Protein AF-A0A1G6MGL9-F1 (afdb_monomer)

Organism: NCBI:txid604330

Nearest PDB structures (foldseek):
  8i9i-assembly1_B  TM=8.246E-01  e=1.659E-21  Escherichia coli
  4g6z-assembly1_A  TM=8.392E-01  e=8.597E-21  Burkholderia thailandensis E264
  4gri-assembly2_B  TM=8.338E-01  e=2.279E-20  Borreliella burgdorferi B31
  4gri-assembly1_A  TM=8.316E-01  e=2.422E-20  Borreliella burgdorferi B31
  6b1p-assembly1_A  TM=8.606E-01  e=3.759E-19  Helicobacter pylori G27

Solvent-accessible surface area (backbone atoms only — not comparable to full-atom values): 15750 Å² total; per-residue (Å²): 95,74,40,69,47,86,38,56,51,76,92,70,55,49,68,67,61,52,52,51,51,50,52,52,31,53,66,45,57,53,77,61,79,44,72,82,41,52,47,68,80,41,55,66,62,50,49,50,53,50,50,56,40,44,78,69,66,38,43,47,60,33,83,73,52,72,66,63,59,68,70,48,94,58,63,61,19,95,75,71,44,73,36,40,87,53,88,44,74,79,62,49,73,67,56,49,54,59,51,51,76,81,42,67,47,20,34,27,38,63,55,46,57,70,88,39,76,82,11,56,33,79,44,68,28,66,42,78,37,80,45,77,46,43,38,36,78,48,40,20,46,45,62,40,26,40,50,87,66,43,64,24,66,64,42,50,52,38,52,46,37,48,74,70,64,54,55,68,50,77,45,51,49,82,51,52,74,49,51,44,60,36,50,52,52,22,56,73,74,68,33,74,84,63,47,41,34,46,38,54,44,58,22,31,84,88,73,44,68,67,48,88,87,50,53,84,71,39,71,66,46,38,44,73,75,65,51,51,50,27,49,55,45,10,51,56,31,31,67,27,62,66,38,57,91,78,38,65,27,50,49,65,59,45,61,77,59,62,50,63,66,36,38,44,76,35,55,60,65,42,74,49,53,97,55,56,92,77,98

Mean predicted aligned error: 4.96 Å

Sequence (279 aa):
MILRIEDLDPRAQNQSVADDLMRDYEWLGLSWDEGPFYQSRRTDAYQEALVTLSGRGLTYPCFCSRAELHAASAPHASDGTFVYQGTCRGLTTEQVAEKSKTRNPAIRLKVPDESSPLAQISVVDRVYGPYNENLARDCGDFLIRRSDGVFAYQLAVVVDDGLMGVTEVVRGRDLLPSAARQTYLGNLLGFGRHEYAHVPLLMGPDGHRLSKRNLDTDVASLREDGLSAEAIIGRLAEAIGVADPGERLTAEEFANRFSWESVRRHKSDVVVDEKFFLK

Radius of gyration: 21.0 Å; Cα contacts (8 Å, |Δi|>4): 422; chains: 1; bounding box: 52×38×58 Å

Structure (mmCIF, N/CA/C/O backbone):
data_AF-A0A1G6MGL9-F1
#
_entry.id   AF-A0A1G6MGL9-F1
#
loop_
_atom_site.group_PDB
_atom_site.id
_atom_site.type_symbol
_atom_site.label_atom_id
_atom_site.label_alt_id
_atom_site.label_comp_id
_atom_site.label_asym_id
_atom_site.label_entity_id
_atom_site.label_seq_id
_atom_site.pdbx_PDB_ins_code
_atom_site.Cartn_x
_atom_site.Cartn_y
_atom_site.Cartn_z
_atom_site.occupancy
_atom_site.B_iso_or_equiv
_atom_site.auth_seq_id
_atom_site.auth_comp_id
_atom_site.auth_asym_id
_atom_site.auth_atom_id
_atom_site.pdbx_PDB_model_num
ATOM 1 N N . MET A 1 1 ? 5.968 -13.718 -9.142 1.00 88.38 1 MET A N 1
ATOM 2 C CA . MET A 1 1 ? 5.232 -12.458 -8.927 1.00 88.38 1 MET A CA 1
ATOM 3 C C . MET A 1 1 ? 3.739 -12.744 -8.869 1.00 88.38 1 MET A C 1
ATOM 5 O O . MET A 1 1 ? 3.254 -13.538 -9.662 1.00 88.38 1 MET A O 1
ATOM 9 N N . ILE A 1 2 ? 3.019 -12.122 -7.935 1.00 96.00 2 ILE A N 1
ATOM 10 C CA . ILE A 1 2 ? 1.571 -12.302 -7.745 1.00 96.00 2 ILE A CA 1
ATOM 11 C C . ILE A 1 2 ? 0.857 -11.045 -8.237 1.00 96.00 2 ILE A C 1
ATOM 13 O O . ILE A 1 2 ? 1.239 -9.944 -7.838 1.00 96.00 2 ILE A O 1
ATOM 17 N N . LEU A 1 3 ? -0.191 -11.192 -9.052 1.00 97.44 3 LEU A N 1
ATOM 18 C CA . LEU A 1 3 ? -1.066 -10.080 -9.416 1.00 97.44 3 LEU A CA 1
ATOM 19 C C . LEU A 1 3 ? -2.309 -10.052 -8.520 1.00 97.44 3 LEU A C 1
ATOM 21 O O . LEU A 1 3 ? -3.160 -10.945 -8.559 1.00 97.44 3 LEU A O 1
ATOM 25 N N . ARG A 1 4 ? -2.440 -8.976 -7.739 1.00 97.44 4 ARG A N 1
ATOM 26 C CA . ARG A 1 4 ? -3.611 -8.690 -6.903 1.00 97.44 4 ARG A CA 1
ATOM 27 C C . ARG A 1 4 ? -4.157 -7.298 -7.213 1.00 97.44 4 ARG A C 1
ATOM 29 O O . ARG A 1 4 ? -3.452 -6.305 -7.078 1.00 97.44 4 ARG A O 1
ATOM 36 N N . ILE A 1 5 ? -5.429 -7.232 -7.589 1.00 97.00 5 ILE A N 1
ATOM 37 C CA . ILE A 1 5 ? -6.174 -5.999 -7.831 1.00 97.00 5 ILE A CA 1
ATOM 38 C C . ILE A 1 5 ? -6.799 -5.531 -6.509 1.00 97.00 5 ILE A C 1
ATOM 40 O O . ILE A 1 5 ? -7.656 -6.207 -5.935 1.00 97.00 5 ILE A O 1
ATOM 44 N N . GLU A 1 6 ? -6.365 -4.366 -6.019 1.00 95.12 6 GLU A N 1
ATOM 45 C CA . GLU A 1 6 ? -6.819 -3.777 -4.748 1.00 95.12 6 GLU A CA 1
ATOM 46 C C . GLU A 1 6 ? -8.107 -2.953 -4.906 1.00 95.12 6 GLU A C 1
ATOM 48 O O . GLU A 1 6 ? -8.156 -1.737 -4.718 1.00 95.12 6 GLU A O 1
ATOM 53 N N . ASP A 1 7 ? -9.191 -3.630 -5.270 1.00 95.38 7 ASP A N 1
ATOM 54 C CA . ASP A 1 7 ? -10.488 -3.044 -5.608 1.00 95.38 7 ASP A CA 1
ATOM 55 C C . ASP A 1 7 ? -11.463 -2.987 -4.412 1.00 95.38 7 ASP A C 1
ATOM 57 O O . ASP A 1 7 ? -12.660 -3.246 -4.532 1.00 95.38 7 ASP A O 1
ATOM 61 N N . LEU A 1 8 ? -10.960 -2.631 -3.225 1.00 92.88 8 LEU A N 1
ATOM 62 C CA . LEU A 1 8 ? -11.741 -2.619 -1.976 1.00 92.88 8 LEU A CA 1
ATOM 63 C C . LEU A 1 8 ? -12.897 -1.617 -1.970 1.00 92.88 8 LEU A C 1
ATOM 65 O O . LEU A 1 8 ? -13.931 -1.884 -1.360 1.00 92.88 8 LEU A O 1
ATOM 69 N N . ASP A 1 9 ? -12.710 -0.439 -2.570 1.00 91.75 9 ASP A N 1
ATOM 70 C CA . ASP A 1 9 ? -13.741 0.597 -2.600 1.00 91.75 9 ASP A CA 1
ATOM 71 C C . ASP A 1 9 ? -14.693 0.335 -3.775 1.00 91.75 9 ASP A C 1
ATOM 73 O O . ASP A 1 9 ? -14.268 0.482 -4.924 1.00 91.75 9 ASP A O 1
ATOM 77 N N . PRO A 1 10 ? -15.982 0.022 -3.534 1.00 91.38 10 PRO A N 1
ATOM 78 C CA . PRO A 1 10 ? -16.925 -0.270 -4.614 1.00 91.38 10 PRO A CA 1
ATOM 79 C C . PRO A 1 10 ? -17.073 0.868 -5.626 1.00 91.38 10 PRO A C 1
ATOM 81 O O . PRO A 1 10 ? -17.443 0.639 -6.769 1.00 91.38 10 PRO A O 1
ATOM 84 N N . ARG A 1 11 ? -16.758 2.109 -5.231 1.00 89.88 11 ARG A N 1
ATOM 85 C CA . ARG A 1 11 ? -16.813 3.281 -6.119 1.00 89.88 11 ARG A CA 1
ATOM 86 C C . ARG A 1 11 ? -15.643 3.340 -7.099 1.00 89.88 11 ARG A C 1
ATOM 88 O O . ARG A 1 11 ? -15.717 4.076 -8.075 1.00 89.88 11 ARG A O 1
ATOM 95 N N . ALA A 1 12 ? -14.558 2.630 -6.802 1.00 83.06 12 ALA A N 1
ATOM 96 C CA . ALA A 1 12 ? -13.359 2.552 -7.629 1.00 83.06 12 ALA A CA 1
ATOM 97 C C . ALA A 1 12 ? -13.248 1.213 -8.379 1.00 83.06 12 ALA A C 1
ATOM 99 O O . ALA A 1 12 ? -12.343 1.056 -9.195 1.00 83.06 12 ALA A O 1
ATOM 100 N N . GLN A 1 13 ? -14.158 0.266 -8.125 1.00 92.06 13 GLN A N 1
ATOM 101 C CA . GLN A 1 13 ? -14.232 -1.001 -8.847 1.00 92.06 13 GLN A CA 1
ATOM 102 C C . GLN A 1 13 ? -14.606 -0.744 -10.306 1.00 92.06 13 GLN A C 1
ATOM 104 O O . GLN A 1 13 ? -15.727 -0.345 -10.620 1.00 92.06 13 GLN A O 1
ATOM 109 N N . ASN A 1 14 ? -13.655 -0.981 -11.203 1.00 92.81 14 ASN A N 1
ATOM 110 C CA . ASN A 1 14 ? -13.879 -0.918 -12.635 1.00 92.81 14 ASN A CA 1
ATOM 111 C C . ASN A 1 14 ? -13.074 -2.022 -13.326 1.00 92.81 14 ASN A C 1
ATOM 113 O O . ASN A 1 14 ? -11.844 -1.976 -13.352 1.00 92.81 14 ASN A O 1
ATOM 117 N N . GLN A 1 15 ? -13.787 -2.998 -13.892 1.00 93.94 15 GLN A N 1
ATOM 118 C CA . GLN A 1 15 ? -13.171 -4.131 -14.574 1.00 93.94 15 GLN A CA 1
ATOM 119 C C . GLN A 1 15 ? -12.355 -3.686 -15.789 1.00 93.94 15 GLN A C 1
ATOM 121 O O . GLN A 1 15 ? -11.250 -4.182 -15.961 1.00 93.94 15 GLN A O 1
ATOM 126 N N . SER A 1 16 ? -12.832 -2.711 -16.574 1.00 94.88 16 SER A N 1
ATOM 127 C CA . SER A 1 16 ? -12.097 -2.270 -17.764 1.00 94.88 16 SER A CA 1
ATOM 128 C C . SER A 1 16 ? -10.739 -1.689 -17.383 1.00 94.88 16 SER A C 1
ATOM 130 O O . SER A 1 16 ? -9.743 -2.011 -18.005 1.00 94.88 16 SER A O 1
ATOM 132 N N . VAL A 1 17 ? -10.668 -0.919 -16.293 1.00 92.25 17 VAL A N 1
ATOM 133 C CA . VAL A 1 17 ? -9.401 -0.355 -15.797 1.00 92.25 17 VAL A CA 1
ATOM 134 C C . VAL A 1 17 ? -8.442 -1.452 -15.330 1.00 92.25 17 VAL A C 1
ATOM 136 O O . VAL A 1 17 ? -7.237 -1.331 -15.533 1.00 92.25 17 VAL A O 1
ATOM 139 N N . ALA A 1 18 ? -8.954 -2.517 -14.704 1.00 94.38 18 ALA A N 1
ATOM 140 C CA . ALA A 1 18 ? -8.129 -3.666 -14.337 1.00 94.38 18 ALA A CA 1
ATOM 141 C C . ALA A 1 18 ? -7.616 -4.403 -15.585 1.00 94.38 18 AL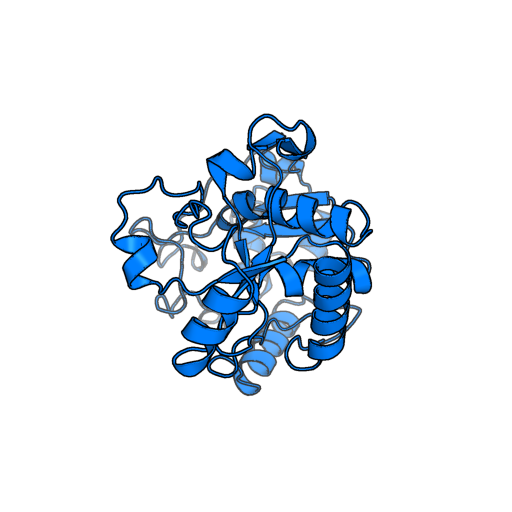A A C 1
ATOM 143 O O . ALA A 1 18 ? -6.442 -4.762 -15.638 1.00 94.38 18 ALA A O 1
ATOM 144 N N . ASP A 1 19 ? -8.468 -4.582 -16.596 1.00 95.56 19 ASP A N 1
ATOM 145 C CA . ASP A 1 19 ? -8.102 -5.214 -17.865 1.00 95.56 19 ASP A CA 1
ATOM 146 C C . ASP A 1 19 ? -7.071 -4.377 -18.634 1.00 95.56 19 ASP A C 1
ATOM 148 O O . ASP A 1 19 ? -6.143 -4.931 -19.217 1.00 95.56 19 ASP A O 1
ATOM 152 N N . ASP A 1 20 ? -7.206 -3.051 -18.631 1.00 94.12 20 ASP A N 1
ATOM 153 C CA . ASP A 1 20 ? -6.260 -2.122 -19.257 1.00 94.12 20 ASP A CA 1
ATOM 154 C C . ASP A 1 20 ? -4.889 -2.204 -18.575 1.00 94.12 20 ASP A C 1
ATOM 156 O O . ASP A 1 20 ? -3.874 -2.361 -19.251 1.00 94.12 20 ASP A O 1
ATOM 160 N N . LEU A 1 21 ? -4.868 -2.214 -17.235 1.00 93.19 21 LEU A N 1
ATOM 161 C CA . LEU A 1 21 ? -3.648 -2.402 -16.448 1.00 93.19 21 LEU A CA 1
ATOM 162 C C . LEU A 1 21 ? -2.955 -3.723 -16.796 1.00 93.19 21 LEU A C 1
ATOM 164 O O . LEU A 1 21 ? -1.745 -3.737 -16.998 1.00 93.19 21 LEU A O 1
ATOM 168 N N . MET A 1 22 ? -3.703 -4.825 -16.890 1.00 95.81 22 MET A N 1
ATOM 169 C CA . MET A 1 22 ? -3.141 -6.132 -17.250 1.00 95.81 22 MET A CA 1
ATOM 170 C C . MET A 1 22 ? -2.530 -6.124 -18.656 1.00 95.81 22 MET A C 1
ATOM 172 O O . MET A 1 22 ? -1.413 -6.609 -18.827 1.00 95.81 22 MET A O 1
ATOM 176 N N . ARG A 1 23 ? -3.198 -5.502 -19.638 1.00 95.69 23 ARG A N 1
ATOM 177 C CA . ARG A 1 23 ? -2.654 -5.363 -21.000 1.00 95.69 23 ARG A CA 1
ATOM 178 C C . ARG A 1 23 ? -1.393 -4.506 -21.046 1.00 95.69 23 ARG A C 1
ATOM 180 O O . ARG A 1 23 ? -0.488 -4.799 -21.823 1.00 95.69 23 ARG A O 1
ATOM 187 N N . ASP A 1 24 ? -1.313 -3.460 -20.231 1.00 95.44 24 ASP A N 1
ATOM 188 C CA . ASP A 1 24 ? -0.112 -2.628 -20.149 1.00 95.44 24 ASP A CA 1
ATOM 189 C C . ASP A 1 24 ? 1.061 -3.386 -19.511 1.00 95.44 24 ASP A C 1
ATOM 191 O O . ASP A 1 24 ? 2.186 -3.278 -19.993 1.00 95.44 24 ASP A O 1
ATOM 195 N N . TYR A 1 25 ? 0.810 -4.217 -18.494 1.00 95.69 25 TYR A N 1
ATOM 196 C CA . TYR A 1 25 ? 1.828 -5.110 -17.926 1.00 95.69 25 TYR A CA 1
ATOM 197 C C . TYR A 1 25 ? 2.331 -6.128 -18.955 1.00 95.69 25 TYR A C 1
ATOM 199 O O . TYR A 1 25 ? 3.540 -6.266 -19.134 1.00 95.69 25 TYR A O 1
ATOM 207 N N . GLU A 1 26 ? 1.425 -6.798 -19.671 1.00 95.38 26 GLU A N 1
ATOM 208 C CA . GLU A 1 26 ? 1.783 -7.737 -20.741 1.00 95.38 26 GLU A CA 1
ATOM 209 C C . GLU A 1 26 ? 2.605 -7.054 -21.840 1.00 95.38 26 GLU A C 1
ATOM 211 O O . GLU A 1 26 ? 3.629 -7.586 -22.267 1.00 95.38 26 GLU A O 1
ATOM 216 N N . TRP A 1 27 ? 2.204 -5.850 -22.260 1.00 97.12 27 TRP A N 1
ATOM 217 C CA . TRP A 1 27 ? 2.929 -5.066 -23.261 1.00 97.12 27 TRP A CA 1
ATOM 218 C C . TRP A 1 27 ? 4.335 -4.661 -22.795 1.00 97.12 27 TRP A C 1
ATOM 220 O O . TRP A 1 27 ? 5.267 -4.667 -23.596 1.00 97.12 27 TRP A O 1
ATOM 230 N N . LEU A 1 28 ? 4.510 -4.369 -21.502 1.00 97.00 28 LEU A N 1
ATOM 231 C CA . LEU A 1 28 ? 5.819 -4.115 -20.889 1.00 97.00 28 LEU A CA 1
ATOM 232 C C . LEU A 1 28 ? 6.664 -5.392 -20.696 1.00 97.00 28 LEU A C 1
ATOM 234 O O . LEU A 1 28 ? 7.814 -5.301 -20.272 1.00 97.00 28 LEU A O 1
ATOM 238 N N . GLY A 1 29 ? 6.122 -6.583 -20.970 1.00 96.44 29 GLY A N 1
ATOM 239 C CA . GLY A 1 29 ? 6.791 -7.859 -20.697 1.00 96.44 29 GLY A CA 1
ATOM 240 C C . GLY A 1 29 ? 6.800 -8.250 -19.212 1.00 96.44 29 GLY A C 1
ATOM 241 O O . GLY A 1 29 ? 7.609 -9.077 -18.794 1.00 96.44 29 GLY A O 1
ATOM 242 N N . LEU A 1 30 ? 5.913 -7.664 -18.401 1.00 95.69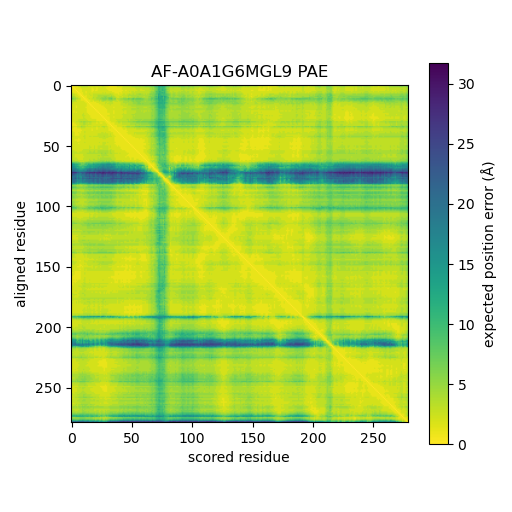 30 LEU A N 1
ATOM 243 C CA . LEU A 1 30 ? 5.779 -7.913 -16.965 1.00 95.69 30 LEU A CA 1
ATOM 244 C C . LEU A 1 30 ? 4.698 -8.970 -16.701 1.00 95.69 30 LEU A C 1
ATOM 246 O O . LEU A 1 30 ? 3.543 -8.649 -16.427 1.00 95.69 30 LEU A O 1
ATOM 250 N N . SER A 1 31 ? 5.077 -10.245 -16.775 1.00 93.50 31 SER A N 1
ATOM 251 C CA . SER A 1 31 ? 4.179 -11.368 -16.466 1.00 93.50 31 SER A CA 1
ATOM 252 C C . SER A 1 31 ? 4.107 -11.673 -14.964 1.00 93.50 31 SER A C 1
ATOM 254 O O . SER A 1 31 ? 5.020 -11.352 -14.203 1.00 93.50 31 SER A O 1
ATOM 256 N N . TRP A 1 32 ? 3.014 -12.304 -14.528 1.00 95.75 32 TRP A N 1
ATOM 257 C CA . TRP A 1 32 ? 2.822 -12.800 -13.163 1.00 95.75 32 TRP A CA 1
ATOM 258 C C . TRP A 1 32 ? 2.577 -14.312 -13.160 1.00 95.75 32 TRP A C 1
ATOM 260 O O . TRP A 1 32 ? 1.996 -14.860 -14.093 1.00 95.75 32 TRP A O 1
ATOM 270 N N . ASP A 1 33 ? 3.001 -14.973 -12.085 1.00 96.44 33 ASP A N 1
ATOM 271 C CA . ASP A 1 33 ? 2.895 -16.427 -11.915 1.00 96.44 33 ASP A CA 1
ATOM 272 C C . ASP A 1 33 ? 1.529 -16.839 -11.349 1.00 96.44 33 ASP A C 1
ATOM 274 O O . ASP A 1 33 ? 1.012 -17.910 -11.660 1.00 96.44 33 ASP A O 1
ATOM 278 N N . GLU A 1 34 ? 0.925 -15.981 -10.519 1.00 97.31 34 GLU A N 1
ATOM 279 C CA . GLU A 1 34 ? -0.357 -16.235 -9.858 1.00 97.31 34 GLU A CA 1
ATOM 280 C C . GLU A 1 34 ? -1.293 -15.025 -9.962 1.00 97.31 34 GLU A C 1
ATOM 282 O O . GLU A 1 34 ? -0.856 -13.875 -9.864 1.00 97.31 34 GLU A O 1
ATOM 287 N N . GLY A 1 35 ? -2.596 -15.285 -10.109 1.00 95.38 35 GLY A N 1
ATOM 288 C CA . GLY A 1 35 ? -3.644 -14.265 -10.210 1.00 95.38 35 GLY A CA 1
ATOM 289 C C . GLY A 1 35 ? -4.265 -14.143 -11.614 1.00 95.38 35 GLY A C 1
ATOM 290 O O . GLY A 1 35 ? -4.052 -15.015 -12.457 1.00 95.38 35 GLY A O 1
ATOM 291 N N . PRO A 1 36 ? -5.058 -13.084 -11.873 1.00 96.38 36 PRO A N 1
ATOM 292 C CA . PRO A 1 36 ? -5.353 -11.971 -10.967 1.00 96.38 36 PRO A CA 1
ATOM 293 C C . PRO A 1 36 ? -6.272 -12.363 -9.799 1.00 96.38 36 PRO A C 1
ATOM 295 O O . PRO A 1 36 ? -7.329 -12.970 -9.982 1.00 96.38 36 PRO A O 1
ATOM 298 N N . PHE A 1 37 ? -5.902 -11.956 -8.586 1.00 97.50 37 PHE A N 1
ATOM 299 C CA . PHE A 1 37 ? -6.789 -11.977 -7.419 1.00 97.50 37 PHE A CA 1
ATOM 300 C C . PHE A 1 37 ? -7.476 -10.621 -7.241 1.00 97.50 37 PHE A C 1
ATOM 302 O O . PHE A 1 37 ? -6.875 -9.589 -7.513 1.00 97.50 37 PHE A O 1
ATOM 309 N N . TYR A 1 38 ? -8.705 -10.607 -6.727 1.00 97.12 38 TYR A N 1
ATOM 310 C CA . TYR A 1 38 ? -9.472 -9.379 -6.486 1.00 97.12 38 TYR A CA 1
ATOM 311 C C . TYR A 1 38 ? -9.832 -9.274 -5.007 1.00 97.12 38 TYR A C 1
ATOM 313 O O . TYR A 1 38 ? -10.427 -10.203 -4.453 1.00 97.12 38 TYR A O 1
ATOM 321 N N . GLN A 1 39 ? -9.492 -8.158 -4.364 1.00 96.88 39 GLN A N 1
ATOM 322 C CA . GLN A 1 39 ? -9.788 -7.948 -2.942 1.00 96.88 39 GLN A CA 1
ATOM 323 C C . GLN A 1 39 ? -11.294 -7.856 -2.667 1.00 96.88 39 GLN A C 1
ATOM 325 O O . GLN A 1 39 ? -11.769 -8.315 -1.626 1.00 96.88 39 GLN A O 1
ATOM 330 N N . SER A 1 40 ? -12.077 -7.363 -3.628 1.00 95.38 40 SER A N 1
ATOM 331 C CA . SER A 1 40 ? -13.544 -7.355 -3.582 1.00 95.38 40 SER A CA 1
ATOM 332 C C . SER A 1 40 ? -14.161 -8.743 -3.383 1.00 95.38 40 SER A C 1
ATOM 334 O O . SER A 1 40 ? -15.265 -8.854 -2.854 1.00 95.38 40 SER A O 1
ATOM 336 N N . ARG A 1 41 ? -13.440 -9.813 -3.747 1.00 96.44 41 ARG A N 1
ATOM 337 C CA . ARG A 1 41 ? -13.875 -11.214 -3.620 1.00 96.44 41 ARG A CA 1
ATOM 338 C C . ARG A 1 41 ? -13.301 -11.923 -2.390 1.00 96.44 41 ARG A C 1
ATOM 340 O O . ARG A 1 41 ? -13.436 -13.137 -2.270 1.00 96.44 41 ARG A O 1
ATOM 347 N N . ARG A 1 42 ? -12.626 -11.196 -1.496 1.00 97.25 42 ARG A N 1
ATOM 348 C CA . ARG A 1 42 ? -11.871 -11.757 -0.359 1.00 97.25 42 ARG A CA 1
ATOM 349 C C . ARG A 1 42 ? -12.339 -11.239 0.999 1.00 97.25 42 ARG A C 1
ATOM 351 O O . ARG A 1 42 ? -11.662 -11.412 2.009 1.00 97.25 42 ARG A O 1
ATOM 358 N N . THR A 1 43 ? -13.534 -10.653 1.041 1.00 96.56 43 THR A N 1
ATOM 359 C CA . THR A 1 43 ? -14.118 -10.067 2.253 1.00 96.56 43 THR A CA 1
ATOM 360 C C . THR A 1 43 ? -14.212 -11.040 3.422 1.00 96.56 43 THR A C 1
ATOM 362 O O . THR A 1 43 ? -14.062 -10.609 4.562 1.00 96.56 43 THR A O 1
ATOM 365 N N . ASP A 1 44 ? -14.408 -12.333 3.156 1.00 98.38 44 ASP A N 1
ATOM 366 C CA . ASP A 1 44 ? -14.509 -13.359 4.198 1.00 98.38 44 ASP A CA 1
ATOM 367 C C . ASP A 1 44 ? -13.187 -13.534 4.957 1.00 98.38 44 ASP A C 1
ATOM 369 O O . ASP A 1 44 ? -13.191 -13.567 6.186 1.00 98.38 44 ASP A O 1
ATOM 373 N N . ALA A 1 45 ? -12.048 -13.518 4.255 1.00 98.50 45 ALA A N 1
ATOM 374 C CA . ALA A 1 45 ? -10.725 -13.589 4.881 1.00 98.50 45 ALA A CA 1
ATOM 375 C C . ALA A 1 45 ? -10.463 -12.369 5.783 1.00 98.50 45 ALA A C 1
ATOM 377 O O . ALA A 1 45 ? -9.959 -12.490 6.901 1.00 98.50 45 ALA A O 1
ATOM 378 N N . TYR A 1 46 ? -10.865 -11.176 5.337 1.00 98.56 46 TYR A N 1
ATOM 379 C CA . TYR A 1 46 ? -10.741 -9.956 6.142 1.00 98.56 46 TYR A CA 1
ATOM 380 C C . TYR A 1 46 ? -11.682 -9.975 7.350 1.00 98.56 46 TYR A C 1
ATOM 382 O O . TYR A 1 46 ? -11.336 -9.489 8.430 1.00 98.56 46 TYR A O 1
ATOM 390 N N . GLN A 1 47 ? -12.871 -10.554 7.186 1.00 98.62 47 GLN A N 1
ATOM 391 C CA . GLN A 1 47 ? -13.842 -10.706 8.258 1.00 98.62 47 GLN A CA 1
ATOM 392 C C . GLN A 1 47 ? -13.361 -11.705 9.320 1.00 98.62 47 GLN A C 1
ATOM 394 O O . GLN A 1 47 ? -13.540 -11.436 10.509 1.00 98.62 47 GLN A O 1
ATOM 399 N N . GLU A 1 48 ? -12.710 -12.799 8.929 1.00 98.69 48 GLU A N 1
ATOM 400 C CA . GLU A 1 48 ? -12.087 -13.761 9.846 1.00 98.69 48 GLU A CA 1
ATOM 401 C C . GLU A 1 48 ? -10.933 -13.130 10.640 1.00 98.69 48 GLU A C 1
ATOM 403 O O . GLU A 1 48 ? -10.871 -13.251 11.870 1.00 98.69 48 GLU A O 1
ATOM 408 N N . ALA A 1 49 ? -10.066 -12.366 9.969 1.00 98.69 49 ALA A N 1
ATOM 409 C CA . ALA A 1 49 ? -9.003 -11.613 10.630 1.00 98.69 49 ALA A CA 1
ATOM 410 C C . ALA A 1 49 ? -9.572 -10.598 11.636 1.00 98.69 49 ALA A C 1
ATOM 412 O O . ALA A 1 49 ? -9.100 -10.504 12.772 1.00 98.69 49 ALA A O 1
ATOM 413 N N . LEU A 1 50 ? -10.638 -9.878 11.263 1.00 98.69 50 LEU A N 1
ATOM 414 C CA . LEU A 1 50 ? -11.338 -8.971 12.170 1.00 98.69 50 LEU A CA 1
ATOM 415 C C . LEU A 1 50 ? -11.908 -9.714 13.389 1.00 98.69 50 LEU A C 1
ATOM 417 O O . LEU A 1 50 ? -11.697 -9.262 14.512 1.00 98.69 50 LEU A O 1
ATOM 421 N N . VAL A 1 51 ? -12.578 -10.856 13.197 1.00 98.62 51 VAL A N 1
ATOM 422 C CA . VAL A 1 51 ? -13.108 -11.680 14.302 1.00 98.62 51 VAL A CA 1
ATOM 423 C C . VAL A 1 51 ? -11.987 -12.119 15.242 1.00 98.62 51 VAL A C 1
ATOM 425 O O . VAL A 1 51 ? -12.134 -11.999 16.457 1.00 98.62 51 VAL A O 1
ATOM 428 N N . THR A 1 52 ? -10.849 -12.548 14.699 1.00 98.50 52 THR A N 1
ATOM 429 C CA . THR A 1 52 ? -9.673 -12.954 15.482 1.00 98.50 52 THR A CA 1
ATOM 430 C C . THR A 1 52 ? -9.151 -11.811 16.355 1.00 98.50 52 THR A C 1
ATOM 432 O O . THR A 1 52 ? -8.909 -11.983 17.553 1.00 98.50 52 THR A O 1
ATOM 435 N N . LEU A 1 53 ? -9.010 -10.612 15.785 1.00 98.69 53 LEU A N 1
ATOM 436 C CA . LEU A 1 53 ? -8.549 -9.426 16.512 1.00 98.69 53 LEU A CA 1
ATOM 437 C C . LEU A 1 53 ? -9.571 -8.975 17.568 1.00 98.69 53 LEU A C 1
ATOM 439 O O . LEU A 1 53 ? -9.196 -8.640 18.696 1.00 98.69 53 LEU A O 1
ATOM 443 N N . SER A 1 54 ? -10.863 -9.002 17.233 1.00 98.06 54 SER A N 1
ATOM 444 C CA . SER A 1 54 ? -11.949 -8.660 18.154 1.00 98.06 54 SER A CA 1
ATOM 445 C C . SER A 1 54 ? -12.058 -9.642 19.318 1.00 98.06 54 SER A C 1
ATOM 447 O O . SER A 1 54 ? -12.176 -9.201 20.460 1.00 98.06 54 SER A O 1
ATOM 449 N N . GLY A 1 55 ? -11.939 -10.950 19.067 1.00 98.12 55 GLY A N 1
ATOM 450 C CA . GLY A 1 55 ? -11.951 -11.990 20.103 1.00 98.12 55 GLY A CA 1
ATOM 451 C C . GLY A 1 55 ? -10.810 -11.851 21.115 1.00 98.12 55 GLY A C 1
ATOM 452 O O . GLY A 1 55 ? -10.931 -12.290 22.255 1.00 98.12 55 GLY A O 1
ATOM 453 N N . ARG A 1 56 ? -9.728 -11.164 20.732 1.00 98.00 56 ARG A N 1
ATOM 454 C CA . ARG A 1 56 ? -8.590 -10.823 21.601 1.00 98.00 56 ARG A CA 1
ATOM 455 C C . ARG A 1 56 ? -8.719 -9.458 22.285 1.00 98.00 56 ARG A C 1
ATOM 457 O O . ARG A 1 56 ? -7.781 -9.016 22.941 1.00 98.00 56 ARG A O 1
ATOM 464 N N . GLY A 1 57 ? -9.840 -8.757 22.111 1.00 97.19 57 GLY A N 1
ATOM 465 C CA . GLY A 1 57 ? -10.076 -7.433 22.698 1.00 97.19 57 GLY A CA 1
ATOM 466 C C . GLY A 1 57 ? -9.247 -6.297 22.079 1.00 97.19 57 GLY A C 1
ATOM 467 O O . GLY A 1 57 ? -9.186 -5.198 22.646 1.00 97.19 57 GLY A O 1
ATOM 468 N N . LEU A 1 58 ? -8.626 -6.535 20.916 1.00 98.06 58 LEU A N 1
ATOM 469 C CA . LEU A 1 58 ? -7.708 -5.602 20.251 1.00 98.06 58 LEU A CA 1
ATOM 470 C C . LEU A 1 58 ? -8.423 -4.558 19.391 1.00 98.06 58 LEU A C 1
ATOM 472 O O . LEU A 1 58 ? -7.781 -3.659 18.864 1.00 98.06 58 LEU A O 1
ATOM 476 N N . THR A 1 59 ? -9.742 -4.639 19.246 1.00 98.38 59 THR A N 1
ATOM 477 C CA . THR A 1 59 ? -10.520 -3.714 18.413 1.00 98.38 59 THR A CA 1
ATOM 478 C C . THR A 1 59 ? -11.611 -3.022 19.216 1.00 98.38 59 THR A C 1
ATOM 480 O O . THR A 1 59 ? -12.018 -3.514 20.268 1.00 98.38 59 THR A O 1
ATOM 483 N N . TYR A 1 60 ? -12.118 -1.896 18.719 1.00 98.06 60 TYR A N 1
ATOM 484 C CA . TYR A 1 60 ? -13.280 -1.216 19.299 1.00 98.06 60 TYR A CA 1
ATOM 485 C C . TYR A 1 60 ? -14.016 -0.361 18.251 1.00 98.06 60 TYR A C 1
ATOM 487 O O . TYR A 1 60 ? -13.409 0.053 17.253 1.00 98.06 60 TYR A O 1
ATOM 495 N N . PRO A 1 61 ? -15.321 -0.091 18.456 1.00 97.56 61 PRO A N 1
ATOM 496 C CA . PRO A 1 61 ? -16.092 0.776 17.577 1.00 97.56 61 PRO A CA 1
ATOM 497 C C . PRO A 1 61 ? -15.688 2.246 17.741 1.00 97.56 61 PRO A C 1
ATOM 499 O O . PRO A 1 61 ? -15.553 2.765 18.848 1.00 97.56 61 PRO A O 1
ATOM 502 N N . CYS A 1 62 ? -15.539 2.944 16.622 1.00 96.56 62 CYS A N 1
ATOM 503 C CA . CYS A 1 62 ? -15.238 4.363 16.563 1.00 96.56 62 CYS A CA 1
ATOM 504 C C . CYS A 1 62 ? -16.382 5.127 15.895 1.00 96.56 62 CYS A C 1
ATOM 506 O O . CYS A 1 62 ? -16.839 4.810 14.797 1.00 96.56 62 CYS A O 1
ATOM 508 N N . PHE A 1 63 ? -16.789 6.188 16.579 1.00 95.38 63 PHE A N 1
ATOM 509 C CA . PHE A 1 63 ? -17.876 7.089 16.231 1.00 95.38 63 PHE A CA 1
ATOM 510 C C . PHE A 1 63 ? -17.328 8.504 15.962 1.00 95.38 63 PHE A C 1
ATOM 512 O O . PHE A 1 63 ? -18.003 9.498 16.201 1.00 95.38 63 PHE A O 1
ATOM 519 N N . CYS A 1 64 ? -16.087 8.633 15.509 1.00 91.38 64 CYS A N 1
ATOM 520 C CA . CYS A 1 64 ? -15.543 9.928 15.106 1.00 91.38 64 CYS A CA 1
ATOM 521 C C . CYS A 1 64 ? -15.740 10.104 13.599 1.00 91.38 64 CYS A C 1
ATOM 523 O O . CYS A 1 64 ? -15.385 9.229 12.808 1.00 91.38 64 CYS A O 1
ATOM 525 N N . SER A 1 65 ? -16.317 11.228 13.195 1.00 84.25 65 SER A N 1
ATOM 526 C CA . SER A 1 65 ? -16.360 11.673 11.805 1.00 84.25 65 SER A CA 1
ATOM 527 C C . SER A 1 65 ? -15.003 12.230 11.382 1.00 84.25 65 SER A C 1
ATOM 529 O O . SER A 1 65 ? -14.208 12.666 12.211 1.00 84.25 65 SER A O 1
ATOM 531 N N . ARG A 1 66 ? -14.741 12.266 10.071 1.00 75.44 66 ARG A N 1
ATOM 532 C CA . ARG A 1 66 ? -13.520 12.896 9.544 1.00 75.44 66 ARG A CA 1
ATOM 533 C C . ARG A 1 66 ? -13.397 14.361 9.974 1.00 75.44 66 ARG A C 1
ATOM 535 O O . ARG A 1 66 ? -12.310 14.777 10.346 1.00 75.44 66 ARG A O 1
ATOM 542 N N . ALA A 1 67 ? -14.497 15.113 9.968 1.00 70.38 67 ALA A N 1
ATOM 543 C CA . ALA A 1 67 ? -14.500 16.515 10.382 1.00 70.38 67 ALA A CA 1
ATOM 544 C C . ALA A 1 67 ? -14.095 16.686 11.856 1.00 70.38 67 ALA A C 1
ATOM 546 O O . ALA A 1 67 ? -13.264 17.533 12.161 1.00 70.38 67 ALA A O 1
ATOM 547 N N . GLU A 1 68 ? -14.609 15.839 12.753 1.00 72.44 68 GLU A N 1
ATOM 548 C CA . GLU A 1 68 ? -14.235 15.852 14.178 1.00 72.44 68 GLU A CA 1
ATOM 549 C C . GLU A 1 68 ? -12.760 15.496 14.394 1.00 72.44 68 GLU A C 1
ATOM 551 O O . GLU A 1 68 ? -12.123 16.043 15.288 1.00 72.44 68 GLU A O 1
ATOM 556 N N . LEU A 1 69 ? -12.205 14.612 13.559 1.00 70.00 69 LEU A N 1
ATOM 557 C CA . LEU A 1 69 ? -10.782 14.277 13.596 1.00 70.00 69 LEU A CA 1
ATOM 558 C C . LEU A 1 69 ? -9.916 15.450 13.124 1.00 70.00 69 LEU A C 1
ATOM 560 O O . LEU A 1 69 ? -8.928 15.758 13.766 1.00 70.00 69 LEU A O 1
ATOM 564 N N . HIS A 1 70 ? -10.293 16.150 12.052 1.00 59.50 70 HIS A N 1
ATOM 565 C CA . HIS A 1 70 ? -9.510 17.284 11.542 1.00 59.50 70 HIS A CA 1
ATOM 566 C C . HIS A 1 70 ? -9.631 18.565 12.387 1.00 59.50 70 HIS A C 1
ATOM 568 O O . HIS A 1 70 ? -8.713 19.379 12.374 1.00 59.50 70 HIS A O 1
ATOM 574 N N . ALA A 1 71 ? -10.749 18.769 13.093 1.00 55.81 71 ALA A N 1
ATOM 575 C CA . ALA A 1 71 ? -10.983 19.965 13.909 1.00 55.81 71 ALA A CA 1
ATOM 576 C C . ALA A 1 71 ? -10.250 19.939 15.263 1.00 55.81 71 ALA A C 1
ATOM 578 O O . ALA A 1 71 ? -10.016 20.990 15.858 1.00 55.81 71 ALA A O 1
ATOM 579 N N . ALA A 1 72 ? -9.885 18.755 15.760 1.00 57.38 72 ALA A N 1
ATOM 580 C CA . ALA A 1 72 ? -8.977 18.630 16.890 1.00 57.38 72 ALA A CA 1
ATOM 581 C C . ALA A 1 72 ? -7.550 18.897 16.383 1.00 57.38 72 ALA A C 1
ATOM 583 O O . ALA A 1 72 ? -7.062 18.157 15.540 1.00 57.38 72 ALA A O 1
ATOM 584 N N . SER A 1 73 ? -6.886 19.954 16.855 1.00 46.59 73 SER A N 1
ATOM 585 C CA . SER A 1 73 ? -5.526 20.366 16.460 1.00 46.59 73 SER A CA 1
ATOM 586 C C . SER A 1 73 ? -4.436 19.354 16.867 1.00 46.59 73 SER A C 1
ATOM 588 O O . SER A 1 73 ? -3.574 19.666 17.686 1.00 46.59 73 SER A O 1
ATOM 590 N N . ALA A 1 74 ? -4.493 18.117 16.374 1.00 48.78 74 ALA A N 1
ATOM 591 C CA . ALA A 1 74 ? -3.561 17.055 16.739 1.00 48.78 74 ALA A CA 1
ATOM 592 C C . ALA A 1 74 ? -2.410 16.942 15.726 1.00 48.78 74 ALA A C 1
ATOM 594 O O . ALA A 1 74 ? -2.570 17.321 14.562 1.00 48.78 74 ALA A O 1
ATOM 595 N N . PRO A 1 75 ? -1.251 16.413 16.151 1.00 53.56 75 PRO A N 1
ATOM 596 C CA . PRO A 1 75 ? -0.121 16.194 15.262 1.00 53.56 75 PRO A CA 1
ATOM 597 C C . PRO A 1 75 ? -0.497 15.291 14.078 1.00 53.56 75 PRO A C 1
ATOM 599 O O . PRO A 1 75 ? -1.236 14.309 14.216 1.00 53.56 75 PRO A O 1
ATOM 602 N N . HIS A 1 76 ? 0.031 15.637 12.905 1.00 54.56 76 HIS A N 1
ATOM 603 C CA . HIS A 1 76 ? 0.007 14.765 11.739 1.00 54.56 76 HIS A CA 1
ATOM 604 C C . HIS A 1 76 ? 1.037 13.643 11.933 1.00 54.56 76 HIS A C 1
ATOM 606 O O . HIS A 1 76 ? 2.175 13.897 12.324 1.00 54.56 76 HIS A O 1
ATOM 612 N N . ALA A 1 77 ? 0.635 12.412 11.641 1.00 57.69 77 ALA A N 1
ATOM 613 C CA . ALA A 1 77 ? 1.509 11.278 11.423 1.00 57.69 77 ALA A CA 1
ATOM 614 C C . ALA A 1 77 ? 2.467 11.573 10.261 1.00 57.69 77 ALA A C 1
ATOM 616 O O . ALA A 1 77 ? 2.230 12.456 9.431 1.00 57.69 77 ALA A O 1
ATOM 617 N N . SER A 1 78 ? 3.543 10.798 10.178 1.00 48.03 78 SER A N 1
ATOM 618 C CA . SER A 1 78 ? 4.611 10.940 9.177 1.00 48.03 78 SER A CA 1
ATOM 619 C C . SER A 1 78 ? 4.145 10.841 7.713 1.00 48.03 78 SER A C 1
ATOM 621 O O . SER A 1 78 ? 4.876 11.256 6.819 1.00 48.03 78 SER A O 1
ATOM 623 N N . ASP A 1 79 ? 2.930 10.350 7.461 1.00 51.66 79 ASP A N 1
ATOM 624 C CA . ASP A 1 79 ? 2.276 10.270 6.147 1.00 51.66 79 ASP A CA 1
ATOM 625 C C . ASP A 1 79 ? 1.169 11.330 5.936 1.00 51.66 79 ASP A C 1
ATOM 627 O O . ASP A 1 79 ? 0.379 11.235 4.998 1.00 51.66 79 ASP A O 1
ATOM 631 N N . GLY A 1 80 ? 1.074 12.334 6.815 1.00 52.97 80 GLY A N 1
ATOM 632 C CA . GLY A 1 80 ? 0.035 13.370 6.781 1.00 52.97 80 GLY A CA 1
ATOM 633 C C . GLY A 1 80 ? -1.304 12.950 7.401 1.00 52.97 80 GLY A C 1
ATOM 634 O O . GLY A 1 80 ? -2.229 13.767 7.477 1.00 52.97 80 GLY A O 1
ATOM 635 N N . THR A 1 81 ? -1.428 11.710 7.885 1.00 61.91 81 THR A N 1
ATOM 636 C CA . THR A 1 81 ? -2.648 11.214 8.541 1.00 61.91 81 THR A CA 1
ATOM 637 C C . THR A 1 81 ? -2.800 11.805 9.941 1.00 61.91 81 THR A C 1
ATOM 639 O O . THR A 1 81 ? -1.831 12.112 10.611 1.00 61.91 81 THR A O 1
ATOM 642 N N . PHE A 1 82 ? -4.021 11.982 10.431 1.00 73.19 82 PHE A N 1
ATOM 643 C CA . PHE A 1 82 ? -4.259 12.414 11.811 1.00 73.19 82 PHE A CA 1
ATOM 644 C C . PHE A 1 82 ? -3.905 11.308 12.822 1.00 73.19 82 PHE A C 1
ATOM 646 O O . PHE A 1 82 ? -4.449 10.204 12.713 1.00 73.19 82 PHE A O 1
ATOM 653 N N . VAL A 1 83 ? -3.079 11.610 13.836 1.00 84.88 83 VAL A N 1
ATOM 654 C CA . VAL A 1 83 ? -2.825 10.681 14.953 1.00 84.88 83 VAL A CA 1
ATOM 655 C C . VAL A 1 83 ? -4.059 10.610 15.848 1.00 84.88 83 VAL A C 1
ATOM 657 O O . VAL A 1 83 ? -4.423 11.573 16.531 1.00 84.88 83 VAL A O 1
ATOM 660 N N . TYR A 1 84 ? -4.726 9.456 15.857 1.00 87.69 84 TYR A N 1
ATOM 661 C CA . TYR A 1 84 ? -5.979 9.298 16.588 1.00 87.69 84 TYR A CA 1
ATOM 662 C C . TYR A 1 84 ? -5.774 9.224 18.106 1.00 87.69 84 TYR A C 1
ATOM 664 O O . TYR A 1 84 ? -5.157 8.295 18.616 1.00 87.69 84 TYR A O 1
ATOM 672 N N . GLN A 1 85 ? -6.404 10.147 18.836 1.00 84.56 85 GLN A N 1
ATOM 673 C CA . GLN A 1 85 ? -6.224 10.345 20.284 1.00 84.56 85 GLN A CA 1
ATOM 674 C C . GLN A 1 85 ? -7.039 9.392 21.179 1.00 84.56 85 GLN A C 1
ATOM 676 O O . GLN A 1 85 ? -7.205 9.637 22.371 1.00 84.56 85 GLN A O 1
ATOM 681 N N . GLY A 1 86 ? -7.616 8.320 20.632 1.00 90.19 86 GLY A N 1
ATOM 682 C CA . GLY A 1 86 ? -8.303 7.324 21.462 1.00 90.19 86 GLY A CA 1
ATOM 683 C C . GLY A 1 86 ? -9.700 7.725 21.958 1.00 90.19 86 GLY A C 1
ATOM 684 O O . GLY A 1 86 ? -10.217 7.062 22.849 1.00 90.19 86 GLY A O 1
ATOM 685 N N . THR A 1 87 ? -10.356 8.750 21.392 1.00 92.44 87 THR A N 1
ATOM 686 C CA . THR A 1 87 ? -11.636 9.311 21.893 1.00 92.44 87 THR A CA 1
ATOM 687 C C . THR A 1 87 ? -12.719 8.262 22.179 1.00 92.44 87 THR A C 1
ATOM 689 O O . THR A 1 87 ? -13.449 8.359 23.159 1.00 92.44 87 THR A O 1
ATOM 692 N N . CYS A 1 88 ? -12.831 7.244 21.323 1.00 95.44 88 CYS A N 1
ATOM 693 C CA . CYS A 1 88 ? -13.804 6.155 21.461 1.00 95.44 88 CYS A CA 1
ATOM 694 C C . CYS A 1 88 ? -13.254 4.886 22.150 1.00 95.44 88 CYS A C 1
ATOM 696 O O . CYS A 1 88 ? -13.994 3.913 22.269 1.00 95.44 88 CYS A O 1
ATOM 698 N N . ARG A 1 89 ? -11.981 4.852 22.578 1.00 94.75 89 ARG A N 1
ATOM 699 C CA . ARG A 1 89 ? -11.310 3.635 23.092 1.00 94.75 89 ARG A CA 1
ATOM 700 C C . ARG A 1 89 ? -11.947 3.117 24.387 1.00 94.75 89 ARG A C 1
ATOM 702 O O . ARG A 1 89 ? -11.927 1.913 24.621 1.00 94.75 89 ARG A O 1
ATOM 709 N N . GLY A 1 90 ? -12.519 4.016 25.190 1.00 93.44 90 GLY A N 1
ATOM 710 C CA . GLY A 1 90 ? -13.130 3.725 26.493 1.00 93.44 90 GLY A CA 1
ATOM 711 C C . GLY A 1 90 ? -14.655 3.855 26.547 1.00 93.44 90 GLY A C 1
ATOM 712 O O . GLY A 1 90 ? -15.187 4.046 27.636 1.00 93.44 90 GLY A O 1
ATOM 713 N N . LEU A 1 91 ? -15.362 3.814 25.411 1.00 96.06 91 LEU A N 1
ATOM 714 C CA . LEU A 1 91 ? -16.829 3.875 25.434 1.00 96.06 91 LEU A CA 1
ATOM 715 C C . LEU A 1 91 ? -17.421 2.650 26.141 1.00 96.06 91 LEU A C 1
ATOM 717 O O . LEU A 1 91 ? -17.012 1.520 25.871 1.00 96.06 91 LEU A O 1
ATOM 721 N N . THR A 1 92 ? -18.420 2.872 26.998 1.00 96.31 92 THR A N 1
ATOM 722 C CA . THR A 1 92 ? -19.183 1.781 27.619 1.00 96.31 92 THR A CA 1
ATOM 723 C C . THR A 1 92 ? -20.138 1.136 26.616 1.00 96.31 92 THR A C 1
ATOM 725 O O . THR A 1 92 ? -20.478 1.725 25.585 1.00 96.31 92 THR A O 1
ATOM 728 N N . THR A 1 93 ? -20.622 -0.065 26.930 1.00 95.00 93 THR A N 1
ATOM 729 C CA . THR A 1 93 ? -21.610 -0.781 26.109 1.00 95.00 93 THR A CA 1
ATOM 730 C C . THR A 1 93 ? -22.862 0.063 25.861 1.00 95.00 93 THR A C 1
ATOM 732 O O . THR A 1 93 ? -23.361 0.110 24.738 1.00 95.00 93 THR A O 1
ATOM 735 N N . GLU A 1 94 ? -23.332 0.800 26.868 1.00 96.81 94 GLU A N 1
ATOM 736 C CA . GLU A 1 94 ? -24.499 1.684 26.776 1.00 96.81 94 GLU A CA 1
ATOM 737 C C . GLU A 1 94 ? -24.226 2.863 25.837 1.00 96.81 94 GLU A C 1
ATOM 739 O O . GLU A 1 94 ? -25.060 3.197 24.996 1.00 96.81 94 GLU A O 1
ATOM 744 N N . GLN A 1 95 ? -23.038 3.471 25.927 1.00 96.81 95 GLN A N 1
ATOM 745 C CA . GLN A 1 95 ? -22.644 4.571 25.044 1.00 96.81 95 GLN A CA 1
ATOM 746 C C . GLN A 1 95 ? -22.500 4.113 23.589 1.00 96.81 95 GLN A C 1
ATOM 748 O O . GLN A 1 95 ? -22.884 4.842 22.671 1.00 96.81 95 GLN A O 1
ATOM 753 N N . VAL A 1 96 ? -21.956 2.912 23.369 1.00 96.69 96 VAL A N 1
ATOM 754 C CA . VAL A 1 96 ? -21.878 2.293 22.040 1.00 96.69 96 VAL A CA 1
ATOM 755 C C . VAL A 1 96 ? -23.281 2.026 21.499 1.00 96.69 96 VAL A C 1
ATOM 757 O O . VAL A 1 96 ? -23.558 2.389 20.354 1.00 96.69 96 VAL A O 1
ATOM 760 N N . ALA A 1 97 ? -24.176 1.447 22.304 1.00 95.94 97 ALA A N 1
ATOM 761 C CA . ALA A 1 97 ? -25.554 1.169 21.907 1.00 95.94 97 ALA A CA 1
ATOM 762 C C . ALA A 1 97 ? -26.311 2.453 21.538 1.00 95.94 97 ALA A C 1
ATOM 764 O O . ALA A 1 97 ? -26.954 2.503 20.492 1.00 95.94 97 ALA A O 1
ATOM 765 N N . GLU A 1 98 ? -26.179 3.513 22.340 1.00 96.81 98 GLU A N 1
ATOM 766 C CA . GLU A 1 98 ? -26.823 4.801 22.075 1.00 96.81 98 GLU A CA 1
ATOM 767 C C . GLU A 1 98 ? -26.327 5.429 20.767 1.00 96.81 98 GLU A C 1
ATOM 769 O O . GLU A 1 98 ? -27.125 5.797 19.907 1.00 96.81 98 GLU A O 1
ATOM 774 N N 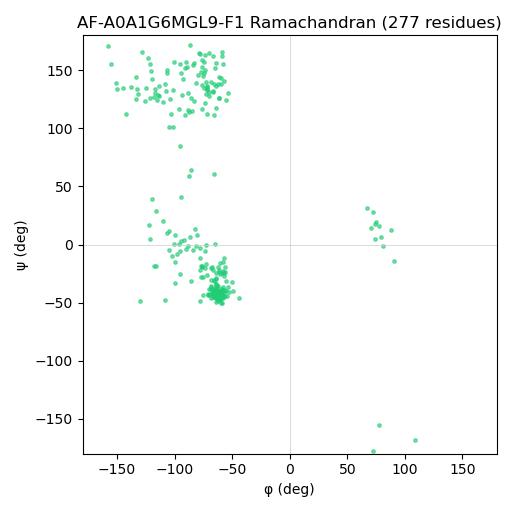. LYS A 1 99 ? -25.006 5.494 20.563 1.00 95.62 99 LYS A N 1
ATOM 775 C CA . LYS A 1 99 ? -24.423 6.062 19.336 1.00 95.62 99 LYS A CA 1
ATOM 776 C C . LYS A 1 99 ? -24.752 5.236 18.090 1.00 95.62 99 LYS A C 1
ATOM 778 O O . LYS A 1 99 ? -24.907 5.806 17.010 1.00 95.62 99 LYS A O 1
ATOM 783 N N . SER A 1 100 ? -24.899 3.920 18.235 1.00 95.44 100 SER A N 1
ATOM 784 C CA . SER A 1 100 ? -25.252 3.021 17.128 1.00 95.44 100 SER A CA 1
ATOM 785 C C . SER A 1 100 ? -26.672 3.246 16.600 1.00 95.44 100 SER A C 1
ATOM 787 O O . SER A 1 100 ? -26.948 2.881 15.463 1.00 95.44 100 SER A O 1
ATOM 789 N N . LYS A 1 101 ? -27.563 3.891 17.371 1.00 95.50 101 LYS A N 1
ATOM 790 C CA . LYS A 1 101 ? -28.921 4.238 16.911 1.00 95.50 101 LYS A CA 1
ATOM 791 C C . LYS A 1 101 ? -28.922 5.234 15.753 1.00 95.50 101 LYS A C 1
ATOM 793 O O . LYS A 1 101 ? -29.858 5.242 14.962 1.00 95.50 101 LYS A O 1
ATOM 798 N N . THR A 1 102 ? -27.909 6.097 15.674 1.00 93.12 102 THR A N 1
ATOM 799 C CA . THR A 1 102 ? -27.858 7.199 14.698 1.00 93.12 102 THR A CA 1
ATOM 800 C C . THR A 1 102 ? -26.713 7.076 13.704 1.00 93.12 102 THR A C 1
ATOM 802 O O . THR A 1 102 ? -26.758 7.714 12.653 1.00 93.12 102 THR A O 1
ATOM 805 N N . ARG A 1 103 ? -25.684 6.266 13.992 1.00 91.81 103 ARG A N 1
ATOM 806 C CA . ARG A 1 103 ? -24.563 6.073 13.068 1.00 91.81 103 ARG A CA 1
ATOM 807 C C . ARG A 1 103 ? -23.910 4.704 13.205 1.00 91.81 103 ARG A C 1
ATOM 809 O O . ARG A 1 103 ? -23.590 4.274 14.307 1.00 91.81 103 ARG A O 1
ATOM 816 N N . ASN A 1 104 ? -23.571 4.101 12.069 1.00 94.69 104 ASN A N 1
ATOM 817 C CA . ASN A 1 104 ? -22.714 2.919 12.032 1.00 94.69 104 ASN A CA 1
ATOM 818 C C . ASN A 1 104 ? -21.285 3.263 12.499 1.00 94.69 104 ASN A C 1
ATOM 820 O O . ASN A 1 104 ? -20.712 4.255 12.027 1.00 94.69 104 ASN A O 1
ATOM 824 N N . PRO A 1 105 ? -20.682 2.472 13.402 1.00 96.50 105 PRO A N 1
ATOM 825 C CA . PRO A 1 105 ? -19.300 2.680 13.798 1.00 96.50 105 PRO A CA 1
ATOM 826 C C . PRO A 1 105 ? -18.334 2.214 12.707 1.00 96.50 105 PRO A C 1
ATOM 828 O O . PRO A 1 105 ? -18.568 1.223 12.019 1.00 96.50 105 PRO A O 1
ATOM 831 N N . ALA A 1 106 ? -17.196 2.892 12.603 1.00 97.00 106 ALA A N 1
ATOM 832 C CA . ALA A 1 106 ? -16.001 2.291 12.024 1.00 97.00 106 ALA A CA 1
ATOM 833 C C . ALA A 1 106 ? -15.327 1.387 13.074 1.00 97.00 106 ALA A C 1
ATOM 835 O O . ALA A 1 106 ? -15.606 1.519 14.264 1.00 97.00 106 ALA A O 1
ATOM 836 N N . ILE A 1 107 ? -14.411 0.507 12.677 1.00 98.00 107 ILE A N 1
ATOM 837 C CA . ILE A 1 107 ? -13.640 -0.327 13.609 1.00 98.00 107 ILE A CA 1
ATOM 838 C C . ILE A 1 107 ? -12.169 0.071 13.561 1.00 98.00 107 ILE A C 1
ATOM 840 O O . ILE A 1 107 ? -11.560 0.117 12.486 1.00 98.00 107 ILE A O 1
ATOM 844 N N . ARG A 1 108 ? -11.601 0.338 14.740 1.00 97.94 108 ARG A N 1
ATOM 845 C CA . ARG A 1 108 ? -10.173 0.613 14.923 1.00 97.94 108 ARG A CA 1
ATOM 846 C C . ARG A 1 108 ? -9.465 -0.559 15.585 1.00 97.94 108 ARG A C 1
ATOM 848 O O . ARG A 1 108 ? -10.053 -1.240 16.427 1.00 97.94 108 ARG A O 1
ATOM 855 N N . LEU A 1 109 ? -8.202 -0.744 15.221 1.00 98.12 109 LEU A N 1
ATOM 856 C CA . LEU A 1 109 ? -7.251 -1.582 15.935 1.00 98.12 109 LEU A CA 1
ATOM 857 C C . LEU A 1 109 ? -6.559 -0.746 17.013 1.00 98.12 109 LEU A C 1
ATOM 859 O O . LEU A 1 109 ? -6.065 0.342 16.727 1.00 98.12 109 LEU A O 1
ATOM 863 N N . LYS A 1 110 ? -6.524 -1.267 18.239 1.00 97.38 110 LYS A N 1
ATOM 864 C CA . LYS A 1 110 ? -5.780 -0.688 19.356 1.00 97.38 110 LYS A CA 1
ATOM 865 C C . LYS A 1 110 ? -4.295 -0.908 19.133 1.00 97.38 110 LYS A C 1
ATOM 867 O O . LYS A 1 110 ? -3.878 -2.047 18.929 1.00 97.38 110 LYS A O 1
ATOM 872 N N . VAL A 1 111 ? -3.510 0.151 19.251 1.00 96.69 111 VAL A N 1
ATOM 873 C CA . VAL A 1 111 ? -2.060 0.031 19.394 1.00 96.69 111 VAL A CA 1
ATOM 874 C C . VAL A 1 111 ? -1.690 -0.066 20.883 1.00 96.69 111 VAL A C 1
ATOM 876 O O . VAL A 1 111 ? -2.496 0.319 21.749 1.00 96.69 111 VAL A O 1
ATOM 879 N N . PRO A 1 112 ? -0.516 -0.633 21.223 1.00 96.88 112 PRO A N 1
ATOM 880 C CA . PRO A 1 112 ? -0.027 -0.652 22.597 1.00 96.88 112 PRO A CA 1
ATOM 881 C C . PRO A 1 112 ? 0.234 0.771 23.091 1.00 96.88 112 PRO A C 1
ATOM 883 O O . PRO A 1 112 ? 0.465 1.677 22.293 1.00 96.88 112 PRO A O 1
ATOM 886 N N . ASP A 1 113 ? 0.209 0.964 24.406 1.00 95.25 113 ASP A N 1
ATOM 887 C CA . ASP A 1 113 ? 0.464 2.281 24.989 1.00 95.25 113 ASP A CA 1
ATOM 888 C C . ASP A 1 113 ? 1.908 2.732 24.723 1.00 95.25 113 ASP A C 1
ATOM 890 O O . ASP A 1 113 ? 2.805 1.900 24.595 1.00 95.25 113 ASP A O 1
ATOM 894 N N . GLU A 1 114 ? 2.139 4.046 24.657 1.00 95.31 114 GLU A N 1
ATOM 895 C CA . GLU A 1 114 ? 3.406 4.641 24.196 1.00 95.31 114 GLU A CA 1
ATOM 896 C C . GLU A 1 114 ? 4.647 4.113 24.933 1.00 95.31 114 GLU A C 1
ATOM 898 O O . GLU A 1 114 ? 5.695 3.914 24.319 1.00 95.31 114 GLU A O 1
ATOM 903 N N . SER A 1 115 ? 4.523 3.846 26.236 1.00 96.12 115 SER A N 1
ATOM 904 C CA . SER A 1 115 ? 5.601 3.324 27.083 1.00 96.12 115 SER A CA 1
ATOM 905 C C . SER A 1 115 ? 5.860 1.823 26.917 1.00 96.12 115 SER A C 1
ATOM 907 O O . SER A 1 115 ? 6.860 1.312 27.424 1.00 96.12 115 SER A O 1
ATOM 909 N N . SER A 1 116 ? 4.977 1.096 26.230 1.00 96.88 116 SER A N 1
ATOM 910 C CA . SER A 1 116 ? 5.126 -0.336 26.001 1.00 96.88 116 SER A CA 1
ATOM 911 C C . SER A 1 116 ? 6.242 -0.610 24.988 1.00 96.88 116 SER A C 1
ATOM 913 O O . SER A 1 116 ? 6.233 -0.027 23.902 1.00 96.88 116 SER A O 1
ATOM 915 N N . PRO A 1 117 ? 7.146 -1.573 25.245 1.00 95.25 117 PRO A N 1
ATOM 916 C CA . PRO A 1 117 ? 8.102 -2.032 24.237 1.00 95.25 117 PRO A CA 1
ATOM 917 C C . PRO A 1 117 ? 7.424 -2.537 22.957 1.00 95.25 117 PRO A C 1
ATOM 919 O O . PRO A 1 117 ? 8.002 -2.449 21.882 1.00 95.25 117 PRO A O 1
ATOM 922 N N . LEU A 1 118 ? 6.180 -3.024 23.056 1.00 94.25 118 LEU A N 1
ATOM 923 C CA . LEU A 1 118 ? 5.400 -3.489 21.907 1.00 94.25 118 LEU A CA 1
ATOM 924 C C . LEU A 1 118 ? 4.906 -2.345 21.009 1.00 94.25 118 LEU A C 1
ATOM 926 O O . LEU A 1 118 ? 4.493 -2.609 19.883 1.00 94.25 118 LEU A O 1
ATOM 930 N N . ALA A 1 119 ? 4.914 -1.098 21.493 1.00 96.19 119 ALA A N 1
ATOM 931 C CA . ALA A 1 119 ? 4.606 0.068 20.670 1.00 96.19 119 ALA A CA 1
ATOM 932 C C . ALA A 1 119 ? 5.775 0.450 19.751 1.00 96.19 119 ALA A C 1
ATOM 934 O O . ALA A 1 119 ? 5.554 1.168 18.783 1.00 96.19 119 ALA A O 1
ATOM 935 N N . GLN A 1 120 ? 6.997 -0.015 20.034 1.00 97.12 120 GLN A N 1
ATOM 936 C CA . GLN A 1 120 ? 8.182 0.276 19.232 1.00 97.12 120 GLN A CA 1
ATOM 937 C C . GLN A 1 120 ? 8.317 -0.748 18.109 1.00 97.12 120 GLN A C 1
ATOM 939 O O . GLN A 1 120 ? 8.559 -1.930 18.360 1.00 97.12 120 GLN A O 1
ATOM 944 N N . ILE A 1 121 ? 8.185 -0.292 16.867 1.00 96.00 121 ILE A N 1
ATOM 945 C CA . ILE A 1 121 ? 8.360 -1.135 15.689 1.00 96.00 121 ILE A CA 1
ATOM 946 C C . ILE A 1 121 ? 9.575 -0.659 14.907 1.00 96.00 121 ILE A C 1
ATOM 948 O O . ILE A 1 121 ? 9.685 0.514 14.557 1.00 96.00 121 ILE A O 1
ATOM 952 N N . SER A 1 122 ? 10.461 -1.605 14.602 1.00 95.12 122 SER A N 1
ATOM 953 C CA . SER A 1 122 ? 11.638 -1.394 13.766 1.00 95.12 122 SER A CA 1
ATOM 954 C C . SER A 1 122 ? 11.518 -2.225 12.496 1.00 95.12 122 SER A C 1
ATOM 956 O O . SER A 1 122 ? 11.372 -3.448 12.560 1.00 95.12 122 SER A O 1
ATOM 958 N N . VAL A 1 123 ? 11.617 -1.563 11.349 1.00 95.12 123 VAL A N 1
ATOM 959 C CA . VAL A 1 123 ? 11.695 -2.178 10.021 1.00 95.12 123 VAL A CA 1
ATOM 960 C C . VAL A 1 123 ? 13.041 -1.802 9.415 1.00 95.12 123 VAL A C 1
ATOM 962 O O . VAL A 1 123 ? 13.448 -0.648 9.484 1.00 95.12 123 VAL A O 1
ATOM 965 N N . VAL A 1 124 ? 13.755 -2.760 8.831 1.00 96.81 124 VAL A N 1
ATOM 966 C CA . VAL A 1 124 ? 14.983 -2.470 8.079 1.00 96.81 124 VAL A CA 1
ATOM 967 C C . VAL A 1 124 ? 14.631 -2.502 6.603 1.00 96.81 124 VAL A C 1
ATOM 969 O O . VAL A 1 124 ? 14.474 -3.574 6.027 1.00 96.81 124 VAL A O 1
ATOM 972 N N . ASP A 1 125 ? 14.473 -1.323 6.012 1.00 97.56 125 ASP A N 1
ATOM 973 C CA . ASP A 1 125 ? 14.185 -1.187 4.593 1.00 97.56 125 ASP A CA 1
ATOM 974 C C . ASP A 1 125 ? 15.443 -1.431 3.751 1.00 97.56 125 ASP A C 1
ATOM 976 O O . ASP A 1 125 ? 16.526 -0.923 4.063 1.00 97.56 125 ASP A O 1
ATOM 980 N N . ARG A 1 126 ? 15.309 -2.172 2.648 1.00 97.38 126 ARG A N 1
ATOM 981 C CA . ARG A 1 126 ? 16.444 -2.492 1.768 1.00 97.38 126 ARG A CA 1
ATOM 982 C C . ARG A 1 126 ? 17.078 -1.272 1.097 1.00 97.38 126 ARG A C 1
ATOM 984 O O . ARG A 1 126 ? 18.252 -1.350 0.724 1.00 97.38 126 ARG A O 1
ATOM 991 N N . VAL A 1 127 ? 16.344 -0.172 0.928 1.00 97.31 127 VAL A N 1
ATOM 992 C CA . VAL A 1 127 ? 16.797 1.041 0.229 1.00 97.31 127 VAL A CA 1
ATOM 993 C C . VAL A 1 127 ? 17.052 2.186 1.209 1.00 97.31 127 VAL A C 1
ATOM 995 O O . VAL A 1 127 ? 18.106 2.828 1.169 1.00 97.31 127 VAL A O 1
ATOM 998 N N . TYR A 1 128 ? 16.112 2.432 2.118 1.00 96.88 128 TYR A N 1
ATOM 999 C CA . TYR A 1 128 ? 16.157 3.558 3.052 1.00 96.88 128 TYR A CA 1
ATOM 1000 C C . TYR A 1 128 ? 16.749 3.206 4.423 1.00 96.88 128 TYR A C 1
ATOM 1002 O O . TYR A 1 128 ? 17.022 4.111 5.210 1.00 96.88 128 TYR A O 1
ATOM 1010 N N . GLY A 1 129 ? 17.051 1.930 4.678 1.00 96.62 129 GLY A N 1
ATOM 1011 C CA . GLY A 1 129 ? 17.683 1.477 5.913 1.00 96.62 129 GLY A CA 1
ATOM 1012 C C . GLY A 1 129 ? 16.707 1.395 7.094 1.00 96.62 129 GLY A C 1
ATOM 1013 O O . GLY A 1 129 ? 15.506 1.208 6.897 1.00 96.62 129 GLY A O 1
ATOM 1014 N N . PRO A 1 130 ? 17.205 1.483 8.340 1.00 96.56 130 PRO A N 1
AT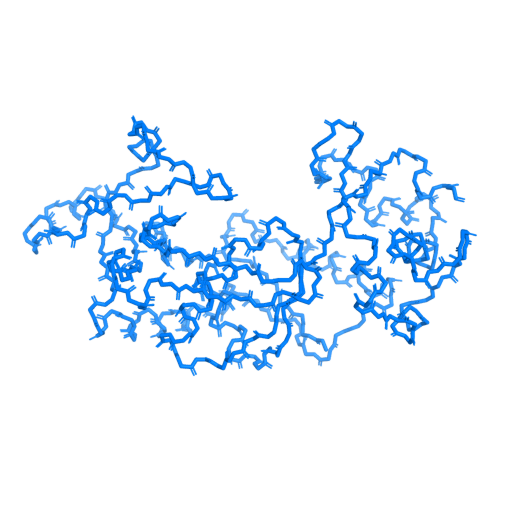OM 1015 C CA . PRO A 1 130 ? 16.367 1.368 9.529 1.00 96.56 130 PRO A CA 1
ATOM 1016 C C . PRO A 1 130 ? 15.296 2.462 9.608 1.00 96.56 130 PRO A C 1
ATOM 1018 O O . PRO A 1 130 ? 15.602 3.653 9.613 1.00 96.56 130 PRO A O 1
ATOM 1021 N N . TYR A 1 131 ? 14.048 2.036 9.756 1.00 95.06 131 TYR A N 1
ATOM 1022 C CA . TYR A 1 131 ? 12.882 2.856 10.043 1.00 95.06 131 TYR A CA 1
ATOM 1023 C C . TYR A 1 131 ? 12.294 2.431 11.389 1.00 95.06 131 TYR A C 1
ATOM 1025 O O . TYR A 1 131 ? 12.038 1.248 11.613 1.00 95.06 131 TYR A O 1
ATOM 1033 N N . ASN A 1 132 ? 12.097 3.389 12.293 1.00 94.75 132 ASN A N 1
ATOM 1034 C CA . ASN A 1 132 ? 11.560 3.142 13.628 1.00 94.75 132 ASN A CA 1
ATOM 1035 C C . ASN A 1 132 ? 10.338 4.026 13.859 1.00 94.75 132 ASN A C 1
ATOM 1037 O O . ASN A 1 132 ? 10.394 5.225 13.588 1.00 94.75 132 ASN A O 1
ATOM 1041 N N . GLU A 1 133 ? 9.274 3.448 14.405 1.00 93.81 133 GLU A N 1
ATOM 1042 C CA . GLU A 1 133 ? 8.037 4.159 14.728 1.00 93.81 133 GLU A CA 1
ATOM 1043 C C . GLU A 1 133 ? 7.525 3.700 16.097 1.00 93.81 133 GLU A C 1
ATOM 1045 O O . GLU A 1 133 ? 7.490 2.499 16.383 1.00 93.81 133 GLU A O 1
ATOM 1050 N N . ASN A 1 134 ? 7.109 4.650 16.941 1.00 95.88 134 ASN A N 1
ATOM 1051 C CA . ASN A 1 134 ? 6.282 4.341 18.101 1.00 95.88 134 ASN A CA 1
ATOM 1052 C C . ASN A 1 134 ? 4.815 4.444 17.681 1.00 95.88 134 ASN A C 1
ATOM 1054 O O . ASN A 1 134 ? 4.308 5.537 17.442 1.00 95.88 134 ASN A O 1
ATOM 1058 N N . LEU A 1 135 ? 4.115 3.314 17.630 1.00 94.44 135 LEU A N 1
ATOM 1059 C CA . LEU A 1 135 ? 2.749 3.248 17.115 1.00 94.44 135 LEU A CA 1
ATOM 1060 C C . LEU A 1 135 ? 1.777 4.171 17.855 1.00 94.44 135 LEU A C 1
ATOM 1062 O O . LEU A 1 135 ? 0.913 4.761 17.218 1.00 94.44 135 LEU A O 1
ATOM 1066 N N . ALA A 1 136 ? 1.886 4.306 19.177 1.00 93.81 136 ALA A N 1
ATOM 1067 C CA . ALA A 1 136 ? 0.975 5.148 19.953 1.00 93.81 136 ALA A CA 1
ATOM 1068 C C . ALA A 1 136 ? 1.211 6.640 19.692 1.00 93.81 136 ALA A C 1
ATOM 1070 O O . ALA A 1 136 ? 0.249 7.380 19.492 1.00 93.81 136 ALA A O 1
ATOM 1071 N N . ARG A 1 137 ? 2.477 7.064 19.655 1.00 91.88 137 ARG A N 1
ATOM 1072 C CA . ARG A 1 137 ? 2.857 8.467 19.453 1.00 91.88 137 ARG A CA 1
ATOM 1073 C C . ARG A 1 137 ? 2.700 8.922 18.002 1.00 91.88 137 ARG A C 1
ATOM 1075 O O . ARG A 1 137 ? 2.207 10.018 17.754 1.00 91.88 137 ARG A O 1
ATOM 1082 N N . ASP A 1 138 ? 3.129 8.088 17.060 1.00 90.19 138 ASP A N 1
ATOM 1083 C CA . ASP A 1 138 ? 3.357 8.491 15.670 1.00 90.19 138 ASP A CA 1
ATOM 1084 C C . ASP A 1 138 ? 2.186 8.102 14.736 1.00 90.19 138 ASP A C 1
ATOM 1086 O O . ASP A 1 138 ? 2.071 8.640 13.635 1.00 90.19 138 ASP A O 1
ATOM 1090 N N . CYS A 1 139 ? 1.285 7.208 15.174 1.00 87.50 139 CYS A N 1
ATOM 1091 C CA . CYS A 1 139 ? 0.148 6.705 14.382 1.00 87.50 139 CYS A CA 1
ATOM 1092 C C . CYS A 1 139 ? -1.197 6.772 15.129 1.00 87.50 139 CYS A C 1
ATOM 1094 O O . CYS A 1 139 ? -2.202 7.252 14.595 1.00 87.50 139 CYS A O 1
ATOM 1096 N N . GLY A 1 140 ? -1.232 6.287 16.369 1.00 92.06 140 GLY A N 1
ATOM 1097 C CA . GLY A 1 140 ? -2.453 6.048 17.133 1.00 92.06 140 GLY A CA 1
ATOM 1098 C C . GLY A 1 140 ? -3.255 4.843 16.623 1.00 92.06 140 GLY A C 1
ATOM 1099 O O . GLY A 1 140 ? -2.870 4.145 15.682 1.00 92.06 140 GLY A O 1
ATOM 1100 N N . ASP A 1 141 ? -4.406 4.590 17.247 1.00 94.81 141 ASP A N 1
ATOM 1101 C CA . ASP A 1 141 ? -5.282 3.481 16.854 1.00 94.81 141 ASP A CA 1
ATOM 1102 C C . ASP A 1 141 ? -5.826 3.697 15.432 1.00 94.81 141 ASP A C 1
ATOM 1104 O O . ASP A 1 141 ? -6.578 4.646 15.177 1.00 94.81 141 ASP A O 1
ATOM 1108 N N . PHE A 1 142 ? -5.501 2.811 14.495 1.00 93.88 142 PHE A N 1
ATOM 1109 C CA . PHE A 1 142 ? -5.831 2.986 13.078 1.00 93.88 142 PHE A CA 1
ATOM 1110 C C . PHE A 1 142 ? -7.057 2.176 12.641 1.00 93.88 142 PHE A C 1
ATOM 1112 O O . PHE A 1 142 ? -7.462 1.205 13.279 1.00 93.88 142 PHE A O 1
ATOM 1119 N N . LEU A 1 143 ? -7.695 2.611 11.550 1.00 94.44 143 LEU A N 1
ATOM 1120 C CA . LEU A 1 143 ? -8.887 1.959 11.007 1.00 94.44 143 LEU A CA 1
ATOM 1121 C C . LEU A 1 143 ? -8.536 0.622 10.353 1.00 94.44 143 LEU A C 1
ATOM 1123 O O . LEU A 1 143 ? -7.618 0.551 9.541 1.00 94.44 143 LEU A O 1
ATOM 1127 N N . ILE A 1 144 ? -9.344 -0.396 10.642 1.00 97.19 144 ILE A N 1
ATOM 1128 C CA . ILE A 1 144 ? -9.316 -1.697 9.954 1.00 97.19 144 ILE A CA 1
ATOM 1129 C C . ILE A 1 144 ? -10.634 -1.996 9.225 1.00 97.19 144 ILE A C 1
ATOM 1131 O O . ILE A 1 144 ? -10.659 -2.787 8.287 1.00 97.19 144 ILE A O 1
ATOM 1135 N N . ARG A 1 145 ? -11.721 -1.298 9.584 1.00 97.56 145 ARG A N 1
ATOM 1136 C CA . ARG A 1 145 ? -12.989 -1.289 8.841 1.00 97.56 145 ARG A CA 1
ATOM 1137 C C . ARG A 1 145 ? -13.632 0.090 8.914 1.00 97.56 145 ARG A C 1
ATOM 1139 O O . ARG A 1 145 ? -13.677 0.703 9.978 1.00 97.56 145 ARG A O 1
ATOM 1146 N N . ARG A 1 146 ? -14.115 0.596 7.788 1.00 95.44 146 ARG A N 1
ATOM 1147 C CA . ARG A 1 146 ? -14.826 1.875 7.682 1.00 95.44 146 ARG A CA 1
ATOM 1148 C C . ARG A 1 146 ? -16.272 1.740 8.169 1.00 95.44 146 ARG A C 1
ATOM 1150 O O . ARG A 1 146 ? -16.807 0.639 8.268 1.00 95.44 146 ARG A O 1
ATOM 1157 N N . SER A 1 147 ? -16.921 2.872 8.441 1.00 95.31 147 SER A N 1
ATOM 1158 C CA . SER A 1 147 ? -18.325 2.923 8.884 1.00 95.31 147 SER A CA 1
ATOM 1159 C C . SER A 1 147 ? -19.334 2.498 7.812 1.00 95.31 147 SER A C 1
ATOM 1161 O O . SER A 1 147 ? -20.467 2.160 8.138 1.00 95.31 147 SER A O 1
ATOM 1163 N N . ASP A 1 148 ? -18.939 2.525 6.539 1.00 93.88 148 ASP A N 1
ATOM 1164 C CA . ASP A 1 148 ? -19.714 1.992 5.410 1.00 93.88 148 ASP A CA 1
ATOM 1165 C C . ASP A 1 148 ? -19.465 0.494 5.171 1.00 93.88 148 ASP A C 1
ATOM 1167 O O . ASP A 1 148 ? -19.951 -0.071 4.198 1.00 93.88 148 ASP A O 1
ATOM 1171 N N . GLY A 1 149 ? -18.720 -0.164 6.062 1.00 94.94 149 GLY A N 1
ATOM 1172 C CA . GLY A 1 149 ? -18.488 -1.601 6.031 1.00 94.94 149 GLY A CA 1
ATOM 1173 C C . GLY A 1 149 ? -17.264 -2.036 5.229 1.00 94.94 149 GLY A C 1
ATOM 1174 O O . GLY A 1 149 ? -16.826 -3.167 5.437 1.00 94.94 149 GLY A O 1
ATOM 1175 N N . VAL A 1 150 ? -16.676 -1.160 4.406 1.00 96.25 150 VAL A N 1
ATOM 1176 C CA . VAL A 1 150 ? -15.483 -1.460 3.595 1.00 96.25 150 VAL A CA 1
ATOM 1177 C C . VAL A 1 150 ? -14.265 -1.683 4.498 1.00 96.25 150 VAL A C 1
ATOM 1179 O O . VAL A 1 150 ? -13.986 -0.880 5.395 1.00 96.25 150 VAL A O 1
ATOM 1182 N N . PHE A 1 151 ? -13.518 -2.764 4.269 1.00 97.81 151 PHE A N 1
ATOM 1183 C CA . PHE A 1 151 ? -12.272 -3.027 4.992 1.00 97.81 151 PHE A CA 1
ATOM 1184 C C . PHE A 1 151 ? -11.195 -2.009 4.613 1.00 97.81 151 PHE A C 1
ATOM 1186 O O . PHE A 1 151 ? -11.086 -1.584 3.464 1.00 97.81 151 PHE A O 1
ATOM 1193 N N . ALA A 1 152 ? -10.428 -1.558 5.604 1.00 95.44 152 ALA A N 1
ATOM 1194 C CA . ALA A 1 152 ? -9.370 -0.591 5.357 1.00 95.44 152 ALA A CA 1
ATOM 1195 C C . ALA A 1 152 ? -8.153 -1.279 4.728 1.00 95.44 152 ALA A C 1
ATOM 1197 O O . ALA A 1 152 ? -7.842 -2.420 5.071 1.00 95.44 152 ALA A O 1
ATOM 1198 N N . TYR A 1 153 ? -7.431 -0.533 3.888 1.00 94.00 153 TYR A N 1
ATOM 1199 C CA . TYR A 1 153 ? -6.202 -0.974 3.220 1.00 94.00 153 TYR A CA 1
ATOM 1200 C C . TYR A 1 153 ? -5.245 -1.715 4.163 1.00 94.00 153 TYR A C 1
ATOM 1202 O O . TYR A 1 153 ? -4.802 -2.809 3.840 1.00 94.00 153 TYR A O 1
ATOM 1210 N N . GLN A 1 154 ? -5.014 -1.171 5.367 1.00 94.81 154 GLN A N 1
ATOM 1211 C CA . GLN A 1 154 ? -4.090 -1.756 6.344 1.00 94.81 154 GLN A CA 1
ATOM 1212 C C . GLN A 1 154 ? -4.424 -3.211 6.703 1.00 94.81 154 GLN A C 1
ATOM 1214 O O . GLN A 1 154 ? -3.510 -4.012 6.844 1.00 94.81 154 GLN A O 1
ATOM 1219 N N . LEU A 1 155 ? -5.709 -3.569 6.836 1.00 98.12 155 LEU A N 1
ATOM 1220 C CA . LEU A 1 155 ? -6.103 -4.950 7.130 1.00 98.12 155 LEU A CA 1
ATOM 1221 C C . LEU A 1 155 ? -6.037 -5.829 5.885 1.00 98.12 155 LEU A C 1
ATOM 1223 O O . LEU A 1 155 ? -5.474 -6.916 5.945 1.00 98.12 155 LEU A O 1
ATOM 1227 N N . ALA A 1 156 ? -6.610 -5.361 4.778 1.00 98.00 156 ALA A N 1
ATOM 1228 C CA . ALA A 1 156 ? -6.724 -6.159 3.565 1.00 98.00 156 ALA A CA 1
ATOM 1229 C C . ALA A 1 156 ? -5.350 -6.555 3.004 1.00 98.00 156 ALA A C 1
ATOM 1231 O O . ALA A 1 156 ? -5.127 -7.730 2.728 1.00 98.00 156 ALA A O 1
ATOM 1232 N N . VAL A 1 157 ? -4.413 -5.602 2.920 1.00 97.06 157 VAL A N 1
ATOM 1233 C CA . VAL A 1 157 ? -3.062 -5.851 2.396 1.00 97.06 157 VAL A CA 1
ATOM 1234 C C . VAL A 1 157 ? -2.296 -6.847 3.268 1.00 97.06 157 VAL A C 1
ATOM 1236 O O . VAL A 1 157 ? -1.743 -7.803 2.748 1.00 97.06 157 VAL A O 1
ATOM 1239 N N . VAL A 1 158 ? -2.349 -6.703 4.598 1.00 98.06 158 VAL A N 1
ATOM 1240 C CA . VAL A 1 158 ? -1.631 -7.589 5.530 1.00 98.06 158 VAL A CA 1
ATOM 1241 C C . VAL A 1 158 ? -2.190 -9.008 5.504 1.00 98.06 158 VAL A C 1
ATOM 1243 O O . VAL A 1 158 ? -1.427 -9.969 5.550 1.00 98.06 158 VAL A O 1
ATOM 1246 N N . VAL A 1 159 ? -3.518 -9.144 5.444 1.00 98.56 159 VAL A N 1
ATOM 1247 C CA . VAL A 1 159 ? -4.168 -10.454 5.340 1.00 98.56 159 VAL A CA 1
ATOM 1248 C C . VAL A 1 159 ? -3.812 -11.124 4.023 1.00 98.56 159 VAL A C 1
ATOM 1250 O O . VAL A 1 159 ? -3.479 -12.306 4.015 1.00 98.56 159 VAL A O 1
ATOM 1253 N N . ASP A 1 160 ? -3.851 -10.389 2.916 1.00 98.31 160 ASP A N 1
ATOM 1254 C CA . ASP A 1 160 ? -3.539 -10.973 1.619 1.00 98.31 160 ASP A CA 1
ATOM 1255 C C . ASP A 1 160 ? -2.062 -11.301 1.465 1.00 98.31 160 ASP A C 1
ATOM 1257 O O . ASP A 1 160 ? -1.761 -12.394 1.006 1.00 98.31 160 ASP A O 1
ATOM 1261 N N . ASP A 1 161 ? -1.150 -10.428 1.890 1.00 97.94 161 ASP A N 1
ATOM 1262 C CA . ASP A 1 161 ? 0.289 -10.700 1.845 1.00 97.94 161 ASP A CA 1
ATOM 1263 C C . ASP A 1 161 ? 0.632 -11.954 2.664 1.00 97.94 161 ASP A C 1
ATOM 1265 O O . ASP A 1 161 ? 1.314 -12.853 2.170 1.00 97.94 161 ASP A O 1
ATOM 1269 N N . GLY A 1 162 ? 0.057 -12.076 3.867 1.00 97.44 162 GLY A N 1
ATOM 1270 C CA . GLY A 1 162 ? 0.237 -13.245 4.723 1.00 97.44 162 GLY A CA 1
ATOM 1271 C C . GLY A 1 162 ? -0.335 -14.539 4.136 1.00 97.44 162 GLY A C 1
ATOM 1272 O O . GLY A 1 162 ? 0.320 -15.578 4.191 1.00 97.44 162 GLY A O 1
ATOM 1273 N N . LEU A 1 163 ? -1.541 -14.497 3.560 1.00 97.25 163 LEU A N 1
ATOM 1274 C CA . LEU A 1 163 ? -2.198 -15.679 2.983 1.00 97.25 163 LEU A CA 1
ATOM 1275 C C . LEU A 1 163 ? -1.642 -16.080 1.612 1.00 97.25 163 LEU A C 1
ATOM 1277 O O . LEU A 1 163 ? -1.720 -17.250 1.250 1.00 97.25 163 LEU A O 1
ATOM 1281 N N . MET A 1 164 ? -1.109 -15.126 0.852 1.00 97.00 164 MET A N 1
ATOM 1282 C CA . MET A 1 164 ? -0.486 -15.357 -0.454 1.00 97.00 164 MET A CA 1
ATOM 1283 C C . MET A 1 164 ? 1.010 -15.681 -0.338 1.00 97.00 164 MET A C 1
ATOM 1285 O O . MET A 1 164 ? 1.662 -15.910 -1.350 1.00 97.00 164 MET A O 1
ATOM 1289 N N . GLY A 1 165 ? 1.569 -15.699 0.877 1.00 95.50 165 GLY A N 1
ATOM 1290 C CA . GLY A 1 165 ? 2.974 -16.037 1.100 1.00 95.50 165 GLY A CA 1
ATOM 1291 C C . GLY A 1 165 ? 3.948 -15.004 0.531 1.00 95.50 165 GLY A C 1
ATOM 1292 O O . GLY A 1 165 ? 5.047 -15.370 0.117 1.00 95.50 165 GLY A O 1
ATOM 1293 N N . VAL A 1 166 ? 3.560 -13.724 0.497 1.00 96.62 166 VAL A N 1
ATOM 1294 C CA . VAL A 1 166 ? 4.442 -12.639 0.052 1.00 96.62 166 VAL A CA 1
ATOM 1295 C C . VAL A 1 166 ? 5.658 -12.576 0.974 1.00 96.62 166 VAL A C 1
ATOM 1297 O O . VAL A 1 166 ? 5.535 -12.479 2.192 1.00 96.62 166 VAL A O 1
ATOM 1300 N N . THR A 1 167 ? 6.853 -12.629 0.393 1.00 95.12 167 THR A N 1
ATOM 1301 C CA . THR A 1 167 ? 8.119 -12.600 1.141 1.00 95.12 167 THR A CA 1
ATOM 1302 C C . THR A 1 167 ? 8.765 -11.218 1.144 1.00 95.12 167 THR A C 1
ATOM 1304 O O . THR A 1 167 ? 9.370 -10.823 2.141 1.00 95.12 167 THR A O 1
ATOM 1307 N N . GLU A 1 168 ? 8.601 -10.463 0.057 1.00 95.69 168 GLU A N 1
ATOM 1308 C CA . GLU A 1 168 ? 9.178 -9.136 -0.133 1.00 95.69 168 GLU A CA 1
ATOM 1309 C C . GLU A 1 168 ? 8.120 -8.161 -0.664 1.00 95.69 168 GLU A C 1
ATOM 1311 O O . GLU A 1 168 ? 7.480 -8.406 -1.686 1.00 95.69 168 GLU A O 1
ATOM 1316 N N . VAL A 1 169 ? 7.941 -7.044 0.041 1.00 97.00 169 VAL A N 1
ATOM 1317 C CA . VAL A 1 169 ? 7.018 -5.966 -0.321 1.00 97.00 169 VAL A CA 1
ATOM 1318 C C . VAL A 1 169 ? 7.825 -4.815 -0.912 1.00 97.00 169 VAL A C 1
ATOM 1320 O O . VAL A 1 169 ? 8.570 -4.138 -0.196 1.00 97.00 169 VAL A O 1
ATOM 1323 N N . VAL A 1 170 ? 7.641 -4.572 -2.213 1.00 96.88 170 VAL A N 1
ATOM 1324 C CA . VAL A 1 170 ? 8.273 -3.470 -2.952 1.00 96.88 170 VAL A CA 1
ATOM 1325 C C . VAL A 1 170 ? 7.230 -2.423 -3.327 1.00 96.88 170 VAL A C 1
ATOM 1327 O O . VAL A 1 170 ? 6.246 -2.738 -3.992 1.00 96.88 170 VAL A O 1
ATOM 1330 N N . ARG A 1 171 ? 7.419 -1.168 -2.902 1.00 95.88 171 ARG A N 1
ATOM 1331 C CA . ARG A 1 171 ? 6.456 -0.078 -3.164 1.00 95.88 171 ARG A CA 1
ATOM 1332 C C . ARG A 1 171 ? 7.083 1.313 -3.079 1.00 95.88 171 ARG A C 1
ATOM 1334 O O . ARG A 1 171 ? 8.219 1.457 -2.648 1.00 95.88 171 ARG A O 1
ATOM 1341 N N . GLY A 1 172 ? 6.355 2.355 -3.474 1.00 95.25 172 GLY A N 1
ATOM 1342 C CA . GLY A 1 172 ? 6.840 3.739 -3.388 1.00 95.25 172 GLY A CA 1
ATOM 1343 C C . GLY A 1 172 ? 7.142 4.182 -1.951 1.00 95.25 172 GLY A C 1
ATOM 1344 O O . GLY A 1 172 ? 6.447 3.791 -1.011 1.00 95.25 172 GLY A O 1
ATOM 1345 N N . ARG A 1 173 ? 8.179 5.010 -1.762 1.00 94.38 173 ARG A N 1
ATOM 1346 C CA . ARG A 1 173 ? 8.628 5.499 -0.440 1.00 94.38 173 ARG A CA 1
ATOM 1347 C C . ARG A 1 173 ? 7.605 6.312 0.346 1.00 94.38 173 ARG A C 1
ATOM 1349 O O . ARG A 1 173 ? 7.773 6.482 1.550 1.00 94.38 173 ARG A O 1
ATOM 1356 N N . ASP A 1 174 ? 6.548 6.788 -0.300 1.00 91.69 174 ASP A N 1
ATOM 1357 C CA . ASP A 1 174 ? 5.392 7.395 0.359 1.00 91.69 174 ASP A CA 1
ATOM 1358 C C . ASP A 1 174 ? 4.683 6.421 1.310 1.00 91.69 174 ASP A C 1
ATOM 1360 O O . ASP A 1 174 ? 4.084 6.846 2.294 1.00 91.69 174 ASP A O 1
ATOM 1364 N N . LEU A 1 175 ? 4.804 5.113 1.068 1.00 93.69 175 LEU A N 1
ATOM 1365 C CA . LEU A 1 175 ? 4.216 4.069 1.904 1.00 93.69 175 LEU A CA 1
ATOM 1366 C C . LEU A 1 175 ? 5.176 3.511 2.967 1.00 93.69 175 LEU A C 1
ATOM 1368 O O . LEU A 1 175 ? 4.777 2.619 3.722 1.00 93.69 175 LEU A O 1
ATOM 1372 N N . LEU A 1 176 ? 6.398 4.048 3.090 1.00 93.31 176 LEU A N 1
ATOM 1373 C CA . LEU A 1 176 ? 7.354 3.633 4.126 1.00 93.31 176 LEU A CA 1
ATOM 1374 C C . LEU A 1 176 ? 6.763 3.724 5.546 1.00 93.31 176 LEU A C 1
ATOM 1376 O O . LEU A 1 176 ? 6.861 2.733 6.273 1.00 93.31 176 LEU A O 1
ATOM 1380 N N . PRO A 1 177 ? 6.041 4.798 5.928 1.00 89.94 177 PRO A N 1
ATOM 1381 C CA . PRO A 1 177 ? 5.361 4.858 7.225 1.00 89.94 177 PRO A CA 1
ATOM 1382 C C . PRO A 1 177 ? 4.324 3.755 7.474 1.00 89.94 177 PRO A C 1
ATOM 1384 O O . PRO A 1 177 ? 4.028 3.409 8.613 1.00 89.94 177 PRO A O 1
ATOM 1387 N N . SER A 1 178 ? 3.751 3.154 6.427 1.00 92.88 178 SER A N 1
ATOM 1388 C CA . SER A 1 178 ? 2.806 2.047 6.619 1.00 92.88 178 SER A CA 1
ATOM 1389 C C . SER A 1 178 ? 3.498 0.746 7.030 1.00 92.88 178 SER A C 1
ATOM 1391 O O . SER A 1 178 ? 2.842 -0.127 7.599 1.00 92.88 178 SER A O 1
ATOM 1393 N N . ALA A 1 179 ? 4.807 0.599 6.792 1.00 94.69 179 ALA A N 1
ATOM 1394 C CA . ALA A 1 179 ? 5.527 -0.649 7.045 1.00 94.69 179 ALA A CA 1
ATOM 1395 C C . ALA A 1 179 ? 5.500 -1.052 8.527 1.00 94.69 179 ALA A C 1
ATOM 1397 O O . ALA A 1 179 ? 5.296 -2.224 8.843 1.00 94.69 179 ALA A O 1
ATOM 1398 N N . ALA A 1 180 ? 5.634 -0.095 9.450 1.00 93.81 180 ALA A N 1
ATOM 1399 C CA . ALA A 1 180 ? 5.591 -0.375 10.884 1.00 93.81 180 ALA A CA 1
ATOM 1400 C C . ALA A 1 180 ? 4.208 -0.880 11.333 1.00 93.81 180 ALA A C 1
ATOM 1402 O O . ALA A 1 180 ? 4.090 -1.885 12.036 1.00 93.81 180 ALA A O 1
ATOM 1403 N N . ARG A 1 181 ? 3.142 -0.223 10.869 1.00 92.94 181 ARG A N 1
ATOM 1404 C CA . ARG A 1 181 ? 1.748 -0.561 11.209 1.00 92.94 181 ARG A CA 1
ATOM 1405 C C . ARG A 1 181 ? 1.348 -1.922 10.653 1.00 92.94 181 ARG A C 1
ATOM 1407 O O . ARG A 1 181 ? 0.714 -2.714 11.348 1.00 92.94 181 ARG A O 1
ATOM 1414 N N . GLN A 1 182 ? 1.765 -2.208 9.425 1.00 95.81 182 GLN A N 1
ATOM 1415 C CA . GLN A 1 182 ? 1.521 -3.488 8.764 1.00 95.81 182 GLN A CA 1
ATOM 1416 C C . GLN A 1 182 ? 2.336 -4.611 9.398 1.00 95.81 182 GLN A C 1
ATOM 1418 O O . GLN A 1 182 ? 1.805 -5.694 9.618 1.00 95.81 182 GLN A O 1
ATOM 1423 N N . THR A 1 183 ? 3.580 -4.336 9.800 1.00 96.25 183 THR A N 1
ATOM 1424 C CA . THR A 1 183 ? 4.395 -5.274 10.587 1.00 96.25 183 THR A CA 1
ATOM 1425 C C . THR A 1 183 ? 3.722 -5.604 11.918 1.00 96.25 183 THR A C 1
ATOM 1427 O O . THR A 1 183 ? 3.617 -6.772 12.284 1.00 96.25 183 THR A O 1
ATOM 1430 N N . TYR A 1 184 ? 3.213 -4.599 12.635 1.00 96.50 184 TYR A N 1
ATOM 1431 C CA . TYR A 1 184 ? 2.475 -4.815 13.878 1.00 96.50 184 TYR A CA 1
ATOM 1432 C C . TYR A 1 184 ? 1.226 -5.678 13.671 1.00 96.50 184 TYR A C 1
ATOM 1434 O O . TYR A 1 184 ? 1.041 -6.672 14.374 1.00 96.50 184 TYR A O 1
ATOM 1442 N N . LEU A 1 185 ? 0.392 -5.338 12.687 1.00 97.44 185 LEU A N 1
ATOM 1443 C CA . LEU A 1 185 ? -0.819 -6.096 12.385 1.00 97.44 185 LEU A CA 1
ATOM 1444 C C . LEU A 1 185 ? -0.508 -7.527 11.920 1.00 97.44 185 LEU A C 1
ATOM 1446 O O . LEU A 1 185 ? -1.168 -8.464 12.366 1.00 97.44 185 LEU A O 1
ATOM 1450 N N . GLY A 1 186 ? 0.523 -7.709 11.094 1.00 97.38 186 GLY A N 1
ATOM 1451 C CA . GLY A 1 186 ? 0.984 -9.022 10.645 1.00 97.38 186 GLY A CA 1
ATOM 1452 C C . GLY A 1 186 ? 1.424 -9.897 11.817 1.00 97.38 186 GLY A C 1
ATOM 1453 O O . GLY A 1 186 ? 0.944 -11.020 11.953 1.00 97.38 186 GLY A O 1
ATOM 1454 N N . ASN A 1 187 ? 2.220 -9.343 12.740 1.00 96.19 187 ASN A N 1
ATOM 1455 C CA . ASN A 1 187 ? 2.626 -10.036 13.966 1.00 96.19 187 ASN A CA 1
ATOM 1456 C C . ASN A 1 187 ? 1.419 -10.443 14.824 1.00 96.19 187 ASN A C 1
ATOM 1458 O O . ASN A 1 187 ? 1.401 -11.535 15.391 1.00 96.19 187 ASN A O 1
ATOM 1462 N N . LEU A 1 188 ? 0.399 -9.581 14.935 1.00 97.62 188 LEU A N 1
ATOM 1463 C CA . LEU A 1 188 ? -0.824 -9.929 15.657 1.00 97.62 188 LEU A CA 1
ATOM 1464 C C . LEU A 1 188 ? -1.561 -11.089 14.989 1.00 97.62 188 LEU A C 1
ATOM 1466 O O . LEU A 1 188 ? -2.053 -11.961 15.697 1.00 97.62 188 LEU A O 1
ATOM 1470 N N . LEU A 1 189 ? -1.643 -11.113 13.663 1.00 98.00 189 LEU A N 1
ATOM 1471 C CA . LEU A 1 189 ? -2.341 -12.158 12.912 1.00 98.00 189 LEU A CA 1
ATOM 1472 C C . LEU A 1 189 ? -1.506 -13.435 12.720 1.00 98.00 189 LEU A C 1
ATOM 1474 O O . LEU A 1 189 ? -2.009 -14.412 12.179 1.00 98.00 189 LEU A O 1
ATOM 1478 N N . GLY A 1 190 ? -0.262 -13.455 13.209 1.00 96.81 190 GLY A N 1
ATOM 1479 C CA . GLY A 1 190 ? 0.631 -14.606 13.082 1.00 96.81 190 GLY A CA 1
ATOM 1480 C C . GLY A 1 190 ? 1.200 -14.782 11.676 1.00 96.81 190 GLY A C 1
ATOM 1481 O O . GLY A 1 190 ? 1.696 -15.860 11.354 1.00 96.81 190 GLY A O 1
ATOM 1482 N N . PHE A 1 191 ? 1.145 -13.743 10.842 1.00 95.25 191 PHE A N 1
ATOM 1483 C CA . PHE A 1 191 ? 1.804 -13.755 9.545 1.00 95.25 191 PHE A CA 1
ATOM 1484 C C . PHE A 1 191 ? 3.313 -13.567 9.719 1.00 95.25 191 PHE A C 1
ATOM 1486 O O . PHE A 1 191 ? 3.771 -12.876 10.634 1.00 95.25 191 PHE A O 1
ATOM 1493 N N . GLY A 1 192 ? 4.088 -14.226 8.855 1.00 77.88 1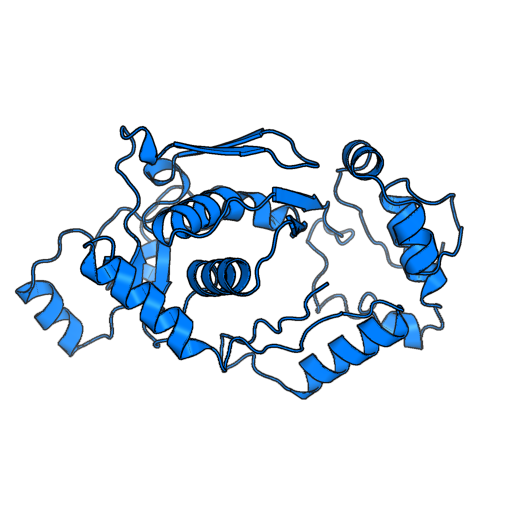92 GLY A N 1
ATOM 1494 C CA . GLY A 1 192 ? 5.546 -14.149 8.861 1.00 77.88 192 GLY A CA 1
ATOM 1495 C C . GLY A 1 192 ? 6.063 -12.720 8.668 1.00 77.88 192 GLY A C 1
ATOM 1496 O O . GLY A 1 192 ? 5.336 -11.807 8.271 1.00 77.88 192 GLY A O 1
ATOM 1497 N N . ARG A 1 193 ? 7.350 -12.513 8.960 1.00 83.88 193 ARG A N 1
ATOM 1498 C CA . ARG A 1 193 ? 8.000 -11.234 8.662 1.00 83.88 193 ARG A CA 1
ATOM 1499 C C . ARG A 1 193 ? 8.169 -11.085 7.155 1.00 83.88 193 ARG A C 1
ATOM 1501 O O . ARG A 1 193 ? 8.714 -11.976 6.515 1.00 83.88 193 ARG A O 1
ATOM 1508 N N . HIS A 1 194 ? 7.759 -9.928 6.653 1.00 92.25 194 HIS A N 1
ATOM 1509 C CA . HIS A 1 194 ? 7.996 -9.505 5.281 1.00 92.25 194 HIS A CA 1
ATOM 1510 C C . HIS A 1 194 ? 9.280 -8.683 5.242 1.00 92.25 194 HIS A C 1
ATOM 1512 O O . HIS A 1 194 ? 9.547 -7.887 6.152 1.00 92.25 194 HIS A O 1
ATOM 1518 N N . GLU A 1 195 ? 10.059 -8.852 4.186 1.00 95.88 195 GLU A N 1
ATOM 1519 C CA . GLU A 1 195 ? 11.121 -7.914 3.857 1.00 95.88 195 GLU A CA 1
ATOM 1520 C C . GLU A 1 195 ? 10.510 -6.718 3.126 1.00 95.88 195 GLU A C 1
ATOM 1522 O O . GLU A 1 195 ? 9.614 -6.875 2.300 1.00 95.88 195 GLU A O 1
ATOM 1527 N N . TYR A 1 196 ? 10.965 -5.508 3.448 1.00 97.50 196 TYR A N 1
ATOM 1528 C CA . TYR A 1 196 ? 10.471 -4.288 2.816 1.00 97.50 196 TYR A CA 1
ATOM 1529 C C . TYR A 1 196 ? 11.572 -3.640 1.993 1.00 97.50 196 TYR A C 1
ATOM 1531 O O . TYR A 1 196 ? 12.713 -3.501 2.446 1.00 97.50 196 TYR A O 1
ATOM 1539 N N . ALA A 1 197 ? 11.199 -3.194 0.804 1.00 97.62 197 ALA A N 1
ATOM 1540 C CA . ALA A 1 197 ? 11.984 -2.266 0.023 1.00 97.62 197 ALA A CA 1
ATOM 1541 C C . ALA A 1 197 ? 11.079 -1.147 -0.471 1.00 97.62 197 ALA A C 1
ATOM 1543 O O . ALA A 1 197 ? 10.031 -1.389 -1.071 1.00 97.62 197 ALA A O 1
ATOM 1544 N N . HIS A 1 198 ? 11.495 0.090 -0.248 1.00 97.81 198 HIS A N 1
ATOM 1545 C CA . HIS A 1 198 ? 10.791 1.232 -0.796 1.00 97.81 198 HIS A CA 1
ATOM 1546 C C . HIS A 1 198 ? 11.602 1.864 -1.927 1.00 97.81 198 HIS A C 1
ATOM 1548 O O . HIS A 1 198 ? 12.819 1.988 -1.829 1.00 97.81 198 HIS A O 1
ATOM 1554 N N . VAL A 1 199 ? 10.938 2.256 -3.012 1.00 96.62 199 VAL A N 1
ATOM 1555 C CA . VAL A 1 199 ? 11.572 2.865 -4.193 1.00 96.62 199 VAL A CA 1
ATOM 1556 C C . VAL A 1 199 ? 11.278 4.368 -4.266 1.00 96.62 199 VAL A C 1
ATOM 1558 O O . VAL A 1 199 ? 10.227 4.802 -3.773 1.00 96.62 199 VAL A O 1
ATOM 1561 N N . PRO A 1 200 ? 12.189 5.179 -4.841 1.00 95.44 200 PRO A N 1
ATOM 1562 C CA . PRO A 1 200 ? 11.942 6.603 -5.056 1.00 95.44 200 PRO A CA 1
ATOM 1563 C C . PRO A 1 200 ? 10.702 6.840 -5.922 1.00 95.44 200 PRO A C 1
ATOM 1565 O O . PRO A 1 200 ? 10.284 5.980 -6.700 1.00 95.44 200 PRO A O 1
ATOM 1568 N N . LEU A 1 201 ? 10.098 8.015 -5.772 1.00 93.88 201 LEU A N 1
ATOM 1569 C CA . LEU A 1 201 ? 8.907 8.396 -6.524 1.00 93.88 201 LEU A CA 1
ATOM 1570 C C . LEU A 1 201 ? 9.276 9.074 -7.838 1.00 93.88 201 LEU A C 1
ATOM 1572 O O . LEU A 1 201 ? 10.292 9.759 -7.939 1.00 93.88 201 LEU A O 1
ATOM 1576 N N . LEU A 1 202 ? 8.378 8.949 -8.812 1.00 91.81 202 LEU A N 1
ATOM 1577 C CA . LEU A 1 202 ? 8.345 9.836 -9.964 1.00 91.81 202 LEU A CA 1
ATOM 1578 C C . LEU A 1 202 ? 7.530 11.087 -9.611 1.00 91.81 202 LEU A C 1
ATOM 1580 O O . LEU A 1 202 ? 6.380 10.998 -9.161 1.00 91.81 202 LEU A O 1
ATOM 1584 N N . MET A 1 203 ? 8.137 12.248 -9.817 1.00 91.38 203 MET A N 1
ATOM 1585 C CA . MET A 1 203 ? 7.608 13.559 -9.454 1.00 91.38 203 MET A CA 1
ATOM 1586 C C . MET A 1 203 ? 7.449 14.413 -10.708 1.00 91.38 203 MET A C 1
ATOM 1588 O O . MET A 1 203 ? 8.296 14.375 -11.596 1.00 91.38 203 MET A O 1
ATOM 1592 N N . GLY A 1 204 ? 6.389 15.208 -10.779 1.00 89.38 204 GLY A N 1
ATOM 1593 C CA . GLY A 1 204 ? 6.261 16.253 -11.782 1.00 89.38 204 GLY A CA 1
ATOM 1594 C C . GLY A 1 204 ? 7.242 17.409 -11.527 1.00 89.38 204 GLY A C 1
ATOM 1595 O O . GLY A 1 204 ? 7.784 17.541 -10.422 1.00 89.38 204 GLY A O 1
ATOM 1596 N N . PRO A 1 205 ? 7.461 18.294 -12.517 1.00 87.00 205 PRO A N 1
ATOM 1597 C CA . PRO A 1 205 ? 8.318 19.475 -12.363 1.00 87.00 205 PRO A CA 1
ATOM 1598 C C . PRO A 1 205 ? 7.814 20.472 -11.308 1.00 87.00 205 PRO A C 1
ATOM 1600 O O . PRO A 1 205 ? 8.577 21.297 -10.813 1.00 87.00 205 PRO A O 1
ATOM 1603 N N . ASP A 1 206 ? 6.531 20.389 -10.959 1.00 84.75 206 ASP A N 1
ATOM 1604 C CA . ASP A 1 206 ? 5.869 21.162 -9.907 1.00 84.75 206 ASP A CA 1
ATOM 1605 C C . ASP A 1 206 ? 6.164 20.643 -8.485 1.00 84.75 206 ASP A C 1
ATOM 1607 O O . ASP A 1 206 ? 5.729 21.242 -7.502 1.00 84.75 206 ASP A O 1
ATOM 1611 N N . GLY A 1 207 ? 6.915 19.542 -8.360 1.00 83.69 207 GLY A N 1
ATOM 1612 C CA . GLY A 1 207 ? 7.260 18.922 -7.084 1.00 83.69 207 GLY A CA 1
ATOM 1613 C C . GLY A 1 207 ? 6.145 18.059 -6.492 1.00 83.69 207 GLY A C 1
ATOM 1614 O O . GLY A 1 207 ? 6.286 17.571 -5.368 1.00 83.69 207 GLY A O 1
ATOM 1615 N N . HIS A 1 208 ? 5.049 17.836 -7.221 1.00 84.62 208 HIS A N 1
ATOM 1616 C CA . HIS A 1 208 ? 4.007 16.895 -6.830 1.00 84.62 208 HIS A CA 1
ATOM 1617 C C . HIS A 1 208 ? 4.278 15.506 -7.406 1.00 84.62 208 HIS A C 1
ATOM 1619 O O . HIS A 1 208 ? 4.917 15.350 -8.441 1.00 84.62 208 HIS A O 1
ATOM 1625 N N . ARG A 1 209 ? 3.802 14.459 -6.723 1.00 85.88 209 ARG A N 1
ATOM 1626 C CA . ARG A 1 209 ? 3.880 13.093 -7.255 1.00 85.88 209 ARG A CA 1
ATOM 1627 C C . ARG A 1 209 ? 3.119 13.032 -8.577 1.00 85.88 209 ARG A C 1
ATOM 1629 O O . ARG A 1 209 ? 2.003 13.552 -8.647 1.00 85.88 209 ARG A O 1
ATOM 1636 N N . LEU A 1 210 ? 3.680 12.343 -9.574 1.00 81.81 210 LEU A N 1
ATOM 1637 C CA . LEU A 1 210 ? 2.944 12.063 -10.804 1.00 81.81 210 LEU A CA 1
ATOM 1638 C C . LEU A 1 210 ? 1.612 11.386 -10.477 1.00 81.81 210 LEU A C 1
ATOM 1640 O O . LEU A 1 210 ? 1.535 10.423 -9.707 1.00 81.81 210 LEU A O 1
ATOM 1644 N N . SER A 1 211 ? 0.546 11.921 -11.057 1.00 71.00 211 SER A N 1
ATOM 1645 C CA . SER A 1 211 ? -0.816 11.450 -10.852 1.00 71.00 211 SER A CA 1
ATOM 1646 C C . SER A 1 211 ? -1.485 11.199 -12.196 1.00 71.00 211 SER A C 1
ATOM 1648 O O . SER A 1 211 ? -1.051 11.717 -13.217 1.00 71.00 211 SER A O 1
ATOM 1650 N N . LYS A 1 212 ? -2.620 10.493 -12.196 1.00 62.09 212 LYS A N 1
ATOM 1651 C CA . LYS A 1 212 ? -3.432 10.267 -13.409 1.00 62.09 212 LYS A CA 1
ATOM 1652 C C . LYS A 1 212 ? -3.893 11.552 -14.118 1.00 62.09 212 LYS A C 1
ATOM 1654 O O . LYS A 1 212 ? -4.433 11.475 -15.209 1.00 62.09 212 LYS A O 1
ATOM 1659 N N . ARG A 1 213 ? -3.748 12.732 -13.500 1.00 59.88 213 ARG A N 1
ATOM 1660 C CA . ARG A 1 213 ? -4.037 14.022 -14.155 1.00 59.88 213 ARG A CA 1
ATOM 1661 C C . ARG A 1 213 ? -2.926 14.454 -15.115 1.00 59.88 213 ARG A C 1
ATOM 1663 O O . ARG A 1 213 ? -3.173 15.302 -15.961 1.00 59.88 213 ARG A O 1
ATOM 1670 N N . ASN A 1 214 ? -1.736 13.877 -14.983 1.00 62.91 214 ASN A N 1
ATOM 1671 C CA . ASN A 1 214 ? -0.594 14.060 -15.868 1.00 62.91 214 ASN A CA 1
ATOM 1672 C C . ASN A 1 214 ? -0.691 13.034 -17.013 1.00 62.91 214 ASN A C 1
ATOM 1674 O O . ASN A 1 214 ? 0.173 12.168 -17.124 1.00 62.91 214 ASN A O 1
ATOM 1678 N N . LEU A 1 215 ? -1.796 13.077 -17.774 1.00 56.16 215 LEU A N 1
ATOM 1679 C CA . LEU A 1 215 ? -2.197 12.052 -18.759 1.00 56.16 215 LEU A CA 1
ATOM 1680 C C . LEU A 1 215 ? -1.065 11.677 -19.737 1.00 56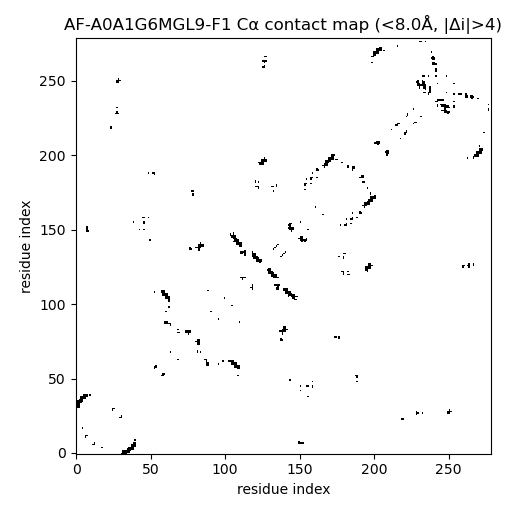.16 215 LEU A C 1
ATOM 1682 O O . LEU A 1 215 ? -0.899 10.503 -20.034 1.00 56.16 215 LEU A O 1
ATOM 1686 N N . ASP A 1 216 ? -0.185 12.620 -20.075 1.00 61.03 216 ASP A N 1
ATOM 1687 C CA . ASP A 1 216 ? 0.984 12.413 -20.951 1.00 61.03 216 ASP A CA 1
ATOM 1688 C C . ASP A 1 216 ? 2.059 11.453 -20.383 1.00 61.03 216 ASP A C 1
ATOM 1690 O O . ASP A 1 216 ? 3.101 11.237 -20.996 1.00 61.03 216 ASP A O 1
ATOM 1694 N N . THR A 1 217 ? 1.857 10.895 -19.184 1.00 71.81 217 THR A N 1
ATOM 1695 C CA . THR A 1 217 ? 2.793 9.959 -18.534 1.00 71.81 217 THR A CA 1
ATOM 1696 C C . THR A 1 217 ? 2.191 8.591 -18.213 1.00 71.81 217 THR A C 1
ATOM 1698 O O . THR A 1 217 ? 2.865 7.768 -17.588 1.00 71.81 217 THR A O 1
ATOM 1701 N N . ASP A 1 218 ? 0.943 8.316 -18.613 1.00 84.56 218 ASP A N 1
ATOM 1702 C CA . ASP A 1 218 ? 0.402 6.960 -18.505 1.00 84.56 218 ASP A CA 1
ATOM 1703 C C . ASP A 1 218 ? 0.962 6.031 -19.601 1.00 84.56 218 ASP A C 1
ATOM 1705 O O . ASP A 1 218 ? 1.394 6.467 -20.667 1.00 84.56 218 ASP A O 1
ATOM 1709 N N . VAL A 1 219 ? 1.023 4.725 -19.313 1.00 89.31 219 VAL A N 1
ATOM 1710 C CA . VAL A 1 219 ? 1.669 3.744 -20.206 1.00 89.31 219 VAL A CA 1
ATOM 1711 C C . VAL A 1 219 ? 0.967 3.672 -21.563 1.00 89.31 219 VAL A C 1
ATOM 1713 O O . VAL A 1 219 ? 1.631 3.520 -22.588 1.00 89.31 219 VAL A O 1
ATOM 1716 N N . ALA A 1 220 ? -0.361 3.809 -21.581 1.00 88.69 220 ALA A N 1
ATOM 1717 C CA . ALA A 1 220 ? -1.143 3.800 -22.809 1.00 88.69 220 ALA A CA 1
ATOM 1718 C C . ALA A 1 220 ? -0.785 4.988 -23.715 1.00 88.69 220 ALA A C 1
ATOM 1720 O O . ALA A 1 220 ? -0.514 4.772 -24.894 1.00 88.69 220 ALA A O 1
ATOM 1721 N N . SER A 1 221 ? -0.697 6.195 -23.158 1.00 89.12 221 SER A N 1
ATOM 1722 C CA . SER A 1 221 ? -0.331 7.422 -23.870 1.00 89.12 221 SER A CA 1
ATOM 1723 C C . SER A 1 221 ? 1.110 7.351 -24.372 1.00 89.12 221 SER A C 1
ATOM 1725 O O . SER A 1 221 ? 1.354 7.585 -25.550 1.00 89.12 221 SER A O 1
ATOM 1727 N N . LEU A 1 222 ? 2.058 6.893 -23.542 1.00 90.81 222 LEU A N 1
ATOM 1728 C CA . LEU A 1 222 ? 3.450 6.692 -23.974 1.00 90.81 222 LEU A CA 1
ATOM 1729 C C . LEU A 1 222 ? 3.555 5.695 -25.142 1.00 90.81 222 LEU A C 1
ATOM 1731 O O . LEU A 1 222 ? 4.351 5.885 -26.064 1.00 90.8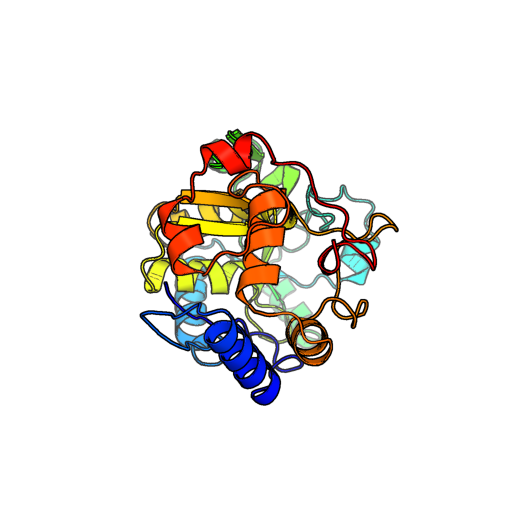1 222 LEU A O 1
ATOM 1735 N N . ARG A 1 223 ? 2.744 4.631 -25.129 1.00 92.25 223 ARG A N 1
ATOM 1736 C CA . ARG A 1 223 ? 2.659 3.671 -26.238 1.00 92.25 223 ARG A CA 1
ATOM 1737 C C . ARG A 1 223 ? 2.054 4.305 -27.494 1.00 92.25 223 ARG A C 1
ATOM 1739 O O . ARG A 1 223 ? 2.553 4.050 -28.589 1.00 92.25 223 ARG A O 1
ATOM 1746 N N . GLU A 1 224 ? 0.994 5.099 -27.359 1.00 90.94 224 GLU A N 1
ATOM 1747 C CA . GLU A 1 224 ? 0.352 5.820 -28.472 1.00 90.94 224 GLU A CA 1
ATOM 1748 C C . GLU A 1 224 ? 1.286 6.863 -29.105 1.00 90.94 224 GLU A C 1
ATOM 1750 O O . GLU A 1 224 ? 1.304 7.001 -30.329 1.00 90.94 224 GLU A O 1
ATOM 1755 N N . ASP A 1 225 ? 2.149 7.483 -28.299 1.00 89.94 225 ASP A N 1
ATOM 1756 C CA . ASP A 1 225 ? 3.224 8.383 -28.736 1.00 89.94 225 ASP A CA 1
ATOM 1757 C C . ASP A 1 225 ? 4.400 7.649 -29.415 1.00 89.94 225 ASP A C 1
ATOM 1759 O O . ASP A 1 225 ? 5.363 8.267 -29.879 1.00 89.94 225 ASP A O 1
ATOM 1763 N N . GLY A 1 226 ? 4.327 6.319 -29.525 1.00 92.50 226 GLY A N 1
ATOM 1764 C CA . GLY A 1 226 ? 5.269 5.493 -30.277 1.00 92.50 226 GLY A CA 1
ATOM 1765 C C . GLY A 1 226 ? 6.497 5.039 -29.488 1.00 92.50 226 GLY A C 1
ATOM 1766 O O . GLY A 1 226 ? 7.450 4.532 -30.092 1.00 92.50 226 GLY A O 1
ATOM 1767 N N . LEU A 1 227 ? 6.507 5.186 -28.159 1.00 94.06 227 LEU A N 1
ATOM 1768 C CA . LEU A 1 227 ? 7.575 4.625 -27.339 1.00 94.06 227 LEU A CA 1
ATOM 1769 C C . LEU A 1 227 ? 7.439 3.104 -27.252 1.00 94.06 227 LEU A C 1
ATOM 1771 O O . LEU A 1 227 ? 6.347 2.558 -27.105 1.00 94.06 227 LEU A O 1
ATOM 1775 N N . SER A 1 228 ? 8.578 2.411 -27.317 1.00 96.38 228 SER A N 1
ATOM 1776 C CA . SER A 1 228 ? 8.622 0.967 -27.080 1.00 96.38 228 SER A CA 1
ATOM 1777 C C . SER A 1 228 ? 8.722 0.673 -25.583 1.00 96.38 228 SER A C 1
ATOM 1779 O O . SER A 1 228 ? 9.252 1.487 -24.820 1.00 96.38 228 SER A O 1
ATOM 1781 N N . ALA A 1 229 ? 8.258 -0.507 -25.168 1.00 97.25 229 ALA A N 1
ATOM 1782 C CA . ALA A 1 229 ? 8.391 -0.972 -23.790 1.00 97.25 229 ALA A CA 1
ATOM 1783 C C . ALA A 1 229 ? 9.850 -0.900 -23.311 1.00 97.25 229 ALA A C 1
ATOM 1785 O O . ALA A 1 229 ? 10.124 -0.433 -22.207 1.00 97.25 229 ALA A O 1
ATOM 1786 N N . GLU A 1 230 ? 10.798 -1.265 -24.176 1.00 97.94 230 GLU A N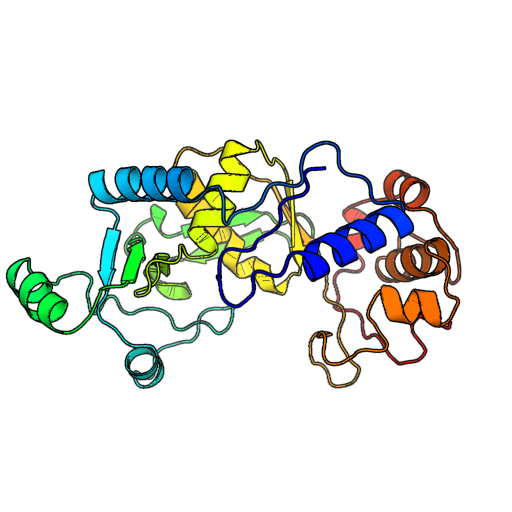 1
ATOM 1787 C CA . GLU A 1 230 ? 12.220 -1.286 -23.848 1.00 97.94 230 GLU A CA 1
ATOM 1788 C C . GLU A 1 230 ? 12.810 0.108 -23.633 1.00 97.94 230 GLU A C 1
ATOM 1790 O O . GLU A 1 230 ? 13.738 0.270 -22.841 1.00 97.94 230 GLU A O 1
ATOM 1795 N N . ALA A 1 231 ? 12.278 1.126 -24.318 1.00 96.75 231 ALA A N 1
ATOM 1796 C CA . ALA A 1 231 ? 12.675 2.512 -24.088 1.00 96.75 231 ALA A CA 1
ATOM 1797 C C . ALA A 1 231 ? 12.183 3.012 -22.725 1.00 96.75 231 ALA A C 1
ATOM 1799 O O . ALA A 1 231 ? 12.944 3.638 -21.992 1.00 96.75 231 ALA A O 1
ATOM 1800 N N . ILE A 1 232 ? 10.936 2.697 -22.361 1.00 95.75 232 ILE A N 1
ATOM 1801 C CA . ILE A 1 232 ? 10.364 3.080 -21.063 1.00 95.75 232 ILE A CA 1
ATOM 1802 C C . ILE A 1 232 ? 11.135 2.399 -19.927 1.00 95.75 232 ILE A C 1
ATOM 1804 O O . ILE A 1 232 ? 11.575 3.067 -18.990 1.00 95.75 232 ILE A O 1
ATOM 1808 N N . ILE A 1 233 ? 11.343 1.082 -20.022 1.00 97.38 233 ILE A N 1
ATOM 1809 C CA . ILE A 1 233 ? 12.074 0.299 -19.018 1.00 97.38 233 ILE A CA 1
ATOM 1810 C C . ILE A 1 233 ? 13.526 0.766 -18.925 1.00 97.38 233 ILE A C 1
ATOM 1812 O O . ILE A 1 233 ? 14.003 1.019 -17.822 1.00 97.38 233 ILE A O 1
ATOM 1816 N N . GLY A 1 234 ? 14.210 0.937 -20.059 1.00 97.06 234 GLY A N 1
ATOM 1817 C CA . GLY A 1 234 ? 15.580 1.445 -20.110 1.00 97.06 234 GLY A CA 1
ATOM 1818 C C . GLY A 1 234 ? 15.723 2.810 -19.437 1.00 97.06 234 GLY A C 1
ATOM 1819 O O . GLY A 1 234 ? 16.593 2.997 -18.588 1.00 97.06 234 GLY A O 1
ATOM 1820 N N . ARG A 1 235 ? 14.790 3.733 -19.699 1.00 95.69 235 ARG A N 1
ATOM 1821 C CA . ARG A 1 235 ? 14.791 5.067 -19.087 1.00 95.69 235 ARG A CA 1
ATOM 1822 C C . ARG A 1 235 ? 14.565 5.033 -17.573 1.00 95.69 235 ARG A C 1
ATOM 1824 O O . ARG A 1 235 ? 15.223 5.762 -16.829 1.00 95.69 235 ARG A O 1
ATOM 1831 N N . LEU A 1 236 ? 13.648 4.190 -17.096 1.00 95.25 236 LEU A N 1
ATOM 1832 C CA . LEU A 1 236 ? 13.428 3.997 -15.659 1.00 95.25 236 LEU A CA 1
ATOM 1833 C C . LEU A 1 236 ? 14.627 3.306 -14.994 1.00 95.25 236 LEU A C 1
ATOM 1835 O O . LEU A 1 236 ? 14.994 3.664 -13.876 1.00 95.25 236 LEU A O 1
ATOM 1839 N N . ALA A 1 237 ? 15.264 2.359 -15.684 1.00 96.56 237 ALA A N 1
ATOM 1840 C CA . ALA A 1 237 ? 16.466 1.675 -15.225 1.00 96.56 237 ALA A CA 1
ATOM 1841 C C . ALA A 1 237 ? 17.670 2.627 -15.129 1.00 96.56 237 ALA A C 1
ATOM 1843 O O . ALA A 1 237 ? 18.400 2.576 -14.139 1.00 96.56 237 ALA A O 1
ATOM 1844 N N . GLU A 1 238 ? 17.850 3.534 -16.093 1.00 95.81 238 GLU A N 1
ATOM 1845 C CA . GLU A 1 238 ? 18.851 4.610 -16.048 1.00 95.81 238 GLU A CA 1
ATOM 1846 C C . GLU A 1 238 ? 18.649 5.483 -14.801 1.00 95.81 238 GLU A C 1
ATOM 1848 O O . GLU A 1 238 ? 19.600 5.759 -14.069 1.00 95.81 238 GLU A O 1
ATOM 1853 N N . ALA A 1 239 ? 17.400 5.852 -14.494 1.00 94.50 239 ALA A N 1
ATOM 1854 C CA . ALA A 1 239 ? 17.074 6.715 -13.357 1.00 94.50 239 ALA A CA 1
ATOM 1855 C C . ALA A 1 239 ? 17.463 6.119 -11.991 1.00 94.50 239 ALA A C 1
ATOM 1857 O O . ALA A 1 239 ? 17.692 6.863 -11.036 1.00 94.50 239 ALA A O 1
ATOM 1858 N N . ILE A 1 240 ? 17.570 4.791 -11.900 1.00 94.62 240 ILE A N 1
ATOM 1859 C CA . ILE A 1 240 ? 18.037 4.080 -10.702 1.00 94.62 240 ILE A CA 1
ATOM 1860 C C . ILE A 1 240 ? 19.454 3.506 -10.855 1.00 94.62 240 ILE A C 1
ATOM 1862 O O . ILE A 1 240 ? 19.894 2.746 -9.993 1.00 94.62 240 ILE A O 1
ATOM 1866 N N . GLY A 1 241 ? 20.167 3.870 -11.927 1.00 94.38 241 GLY A N 1
ATOM 1867 C CA . GLY A 1 241 ? 21.558 3.496 -12.195 1.00 94.38 241 GLY A CA 1
ATOM 1868 C C . GLY A 1 241 ? 21.777 2.036 -12.594 1.00 94.38 241 GLY A C 1
ATOM 1869 O O . GLY A 1 241 ? 22.820 1.467 -12.276 1.00 94.38 241 GLY A O 1
ATOM 1870 N N . VAL A 1 242 ? 20.784 1.387 -13.204 1.00 96.12 242 VAL A N 1
ATOM 1871 C CA . VAL A 1 242 ? 20.871 -0.001 -13.700 1.00 96.12 242 VAL A CA 1
ATOM 1872 C C . VAL A 1 242 ? 21.237 -0.062 -15.190 1.00 96.12 242 VAL A C 1
ATOM 1874 O O . VAL A 1 242 ? 21.815 -1.056 -15.624 1.00 96.12 242 VAL A O 1
ATOM 1877 N N . ALA A 1 243 ? 20.927 0.988 -15.954 1.00 96.44 243 ALA A N 1
ATOM 1878 C CA . ALA A 1 243 ? 21.181 1.077 -17.392 1.00 96.44 243 ALA A CA 1
ATOM 1879 C C . ALA A 1 243 ? 22.071 2.278 -17.740 1.00 96.44 243 ALA A C 1
ATOM 1881 O O . ALA A 1 243 ? 22.087 3.271 -17.005 1.00 96.44 243 ALA A O 1
ATOM 1882 N N . ASP A 1 244 ? 22.776 2.187 -18.868 1.00 95.31 244 ASP A N 1
ATOM 1883 C CA . ASP A 1 244 ? 23.513 3.319 -19.433 1.00 95.31 244 ASP A CA 1
ATOM 1884 C C . ASP A 1 244 ? 22.554 4.343 -20.082 1.00 95.31 244 ASP A C 1
ATOM 1886 O O . ASP A 1 244 ? 21.443 3.985 -20.485 1.00 95.31 244 ASP A O 1
ATOM 1890 N N . PRO A 1 245 ? 22.956 5.622 -20.230 1.00 94.44 245 PRO A N 1
ATOM 1891 C CA . PRO A 1 245 ? 22.105 6.639 -20.842 1.00 94.44 245 PRO A CA 1
ATOM 1892 C C . PRO A 1 245 ? 21.614 6.267 -22.247 1.00 94.44 245 PRO A C 1
ATOM 1894 O O . PRO A 1 245 ? 22.417 6.018 -23.149 1.00 94.44 245 PRO A O 1
ATOM 1897 N N . GLY A 1 246 ? 20.291 6.270 -22.432 1.00 93.31 246 GLY A N 1
ATOM 1898 C CA . GLY A 1 246 ? 19.635 5.931 -23.702 1.00 93.31 246 GLY A CA 1
ATOM 1899 C C . GLY A 1 246 ? 19.623 4.435 -24.051 1.00 93.31 246 GLY A C 1
ATOM 1900 O O . GLY A 1 246 ? 19.167 4.062 -25.137 1.00 93.31 246 GLY A O 1
ATOM 1901 N N . GLU A 1 247 ? 20.111 3.568 -23.160 1.00 96.56 247 GLU A N 1
ATOM 1902 C CA . GLU A 1 247 ? 20.016 2.121 -23.328 1.00 96.56 247 GLU A CA 1
ATOM 1903 C C . GLU A 1 247 ? 18.547 1.672 -23.279 1.00 96.56 247 GLU A C 1
ATOM 1905 O O . GLU A 1 247 ? 17.757 2.133 -22.456 1.00 96.56 247 GLU A O 1
ATOM 1910 N N . ARG A 1 248 ? 18.173 0.750 -24.171 1.00 97.38 248 ARG A N 1
ATOM 1911 C CA . ARG A 1 248 ? 16.853 0.108 -24.191 1.00 97.38 248 ARG A CA 1
ATOM 1912 C C . ARG A 1 248 ? 16.976 -1.278 -23.581 1.00 97.38 248 ARG A C 1
ATOM 1914 O O . ARG A 1 248 ? 17.877 -2.015 -23.968 1.00 97.38 248 ARG A O 1
ATOM 1921 N N . LEU A 1 249 ? 16.072 -1.627 -22.671 1.00 97.88 249 LEU A N 1
ATOM 1922 C CA . LEU A 1 249 ? 16.096 -2.905 -21.959 1.00 97.88 249 LEU A CA 1
ATOM 1923 C C . LEU A 1 249 ? 14.724 -3.559 -21.956 1.00 97.88 249 LEU A C 1
ATOM 1925 O O . LEU A 1 249 ? 13.739 -2.926 -21.595 1.00 97.88 249 LEU A O 1
ATOM 1929 N N . THR A 1 250 ? 14.664 -4.847 -22.260 1.00 98.19 250 THR A N 1
ATOM 1930 C CA . THR A 1 250 ? 13.494 -5.666 -21.926 1.00 98.19 250 THR A CA 1
ATOM 1931 C C . THR A 1 250 ? 13.343 -5.810 -20.405 1.00 98.19 250 THR A C 1
ATOM 1933 O O . THR A 1 250 ? 14.296 -5.621 -19.641 1.00 98.19 250 THR A O 1
ATOM 1936 N N . ALA A 1 251 ? 12.150 -6.197 -19.941 1.00 97.12 251 ALA A N 1
ATOM 1937 C CA . ALA A 1 251 ? 11.919 -6.489 -18.524 1.00 97.12 251 ALA A CA 1
ATOM 1938 C C . ALA A 1 251 ? 12.845 -7.603 -17.995 1.00 97.12 251 ALA A C 1
ATOM 1940 O O . ALA A 1 251 ? 13.324 -7.524 -16.864 1.00 97.12 251 ALA A O 1
ATOM 1941 N N . GLU A 1 252 ? 13.140 -8.610 -18.824 1.00 97.12 252 GLU A N 1
ATOM 1942 C CA . GLU A 1 252 ? 14.046 -9.711 -18.483 1.00 97.12 252 GLU A CA 1
ATOM 1943 C C . GLU A 1 252 ? 15.501 -9.236 -18.347 1.00 97.12 252 GLU A C 1
ATOM 1945 O O . GLU A 1 252 ? 16.173 -9.555 -17.365 1.00 97.12 252 GLU A O 1
ATOM 1950 N N . GLU A 1 253 ? 15.994 -8.423 -19.284 1.00 97.94 253 GLU A N 1
ATOM 1951 C CA . GLU A 1 253 ? 17.342 -7.849 -19.195 1.00 97.94 253 GLU A CA 1
ATOM 1952 C C . GLU A 1 253 ? 17.491 -6.934 -17.980 1.00 97.94 253 GLU A C 1
ATOM 1954 O O . GLU A 1 253 ? 18.509 -6.998 -17.290 1.00 97.94 253 GLU A O 1
ATOM 1959 N N . PHE A 1 254 ? 16.473 -6.120 -17.686 1.00 97.38 254 PHE A N 1
ATOM 1960 C CA . PHE A 1 254 ? 16.437 -5.321 -16.467 1.00 97.38 254 PHE A CA 1
ATOM 1961 C C . PHE A 1 254 ? 16.514 -6.205 -15.218 1.00 97.38 254 PHE A C 1
ATOM 1963 O O . PHE A 1 254 ? 17.362 -5.972 -14.355 1.00 97.38 254 PHE A O 1
ATOM 1970 N N . ALA A 1 255 ? 15.678 -7.245 -15.132 1.00 95.81 255 ALA A N 1
ATOM 1971 C CA . ALA A 1 255 ? 15.651 -8.157 -13.993 1.00 95.81 255 ALA A CA 1
ATOM 1972 C C . ALA A 1 255 ? 17.010 -8.843 -13.769 1.00 95.81 255 ALA A C 1
ATOM 1974 O O . ALA A 1 255 ? 17.481 -8.915 -12.636 1.00 95.81 255 ALA A O 1
ATOM 1975 N N . ASN A 1 256 ? 17.685 -9.259 -14.845 1.00 97.31 256 ASN A N 1
ATOM 1976 C CA . ASN A 1 256 ? 19.010 -9.885 -14.787 1.00 97.31 256 ASN A CA 1
ATOM 1977 C C . ASN A 1 256 ? 20.125 -8.942 -14.300 1.00 97.31 256 ASN A C 1
ATOM 1979 O O . ASN A 1 256 ? 21.162 -9.406 -13.824 1.00 97.31 256 ASN A O 1
ATOM 1983 N N . ARG A 1 257 ? 19.932 -7.624 -14.417 1.00 97.25 257 ARG A N 1
ATOM 1984 C CA . ARG A 1 257 ? 20.893 -6.594 -13.985 1.00 97.25 257 ARG A CA 1
ATOM 1985 C C . ARG A 1 257 ? 20.513 -5.931 -12.661 1.00 97.25 257 ARG A C 1
ATOM 1987 O O . ARG A 1 257 ? 21.304 -5.166 -12.108 1.00 97.25 257 ARG A O 1
ATOM 1994 N N . PHE A 1 258 ? 19.306 -6.182 -12.159 1.00 96.56 258 PHE A N 1
ATOM 1995 C CA . PHE A 1 258 ? 18.772 -5.493 -10.997 1.00 96.56 258 PHE A CA 1
ATOM 1996 C C . PHE A 1 258 ? 19.612 -5.746 -9.737 1.00 96.56 258 PHE A C 1
ATOM 1998 O O . PHE A 1 258 ? 20.023 -6.864 -9.431 1.00 96.56 258 PHE A O 1
ATOM 2005 N N . SER A 1 259 ? 19.822 -4.688 -8.953 1.00 95.12 259 SER A N 1
ATOM 2006 C CA . SER A 1 259 ? 20.432 -4.784 -7.631 1.00 95.12 259 SER A CA 1
ATOM 2007 C C . SER A 1 259 ? 19.911 -3.690 -6.714 1.00 95.12 259 SER A C 1
ATOM 2009 O O . SER A 1 259 ? 19.936 -2.502 -7.050 1.00 95.12 259 SER A O 1
ATOM 2011 N N . TRP A 1 260 ? 19.553 -4.077 -5.488 1.00 95.81 260 TRP A N 1
ATOM 2012 C CA . TRP A 1 260 ? 19.208 -3.133 -4.425 1.00 95.81 260 TRP A CA 1
ATOM 2013 C C . TRP A 1 260 ? 20.329 -2.136 -4.116 1.00 95.81 260 TRP A C 1
ATOM 2015 O O . TRP A 1 260 ? 20.061 -1.047 -3.616 1.00 95.81 260 TRP A O 1
ATOM 2025 N N . GLU A 1 261 ? 21.589 -2.477 -4.402 1.00 96.50 261 GLU A N 1
ATOM 2026 C CA . GLU A 1 261 ? 22.697 -1.536 -4.243 1.00 96.50 261 GLU A CA 1
ATOM 2027 C C . GLU A 1 261 ? 22.585 -0.348 -5.197 1.00 96.50 261 GLU A C 1
ATOM 2029 O O . GLU A 1 261 ? 22.847 0.781 -4.778 1.00 96.50 261 GLU A O 1
ATOM 2034 N N . SER A 1 262 ? 22.153 -0.581 -6.437 1.00 96.06 262 SER A N 1
ATOM 2035 C CA . SER A 1 262 ? 22.000 0.503 -7.402 1.00 96.06 262 SER A CA 1
ATOM 2036 C C . SER A 1 262 ? 20.886 1.458 -6.977 1.00 96.06 262 SER A C 1
ATOM 2038 O O . SER A 1 262 ? 21.110 2.664 -6.862 1.00 96.06 262 SER A O 1
ATOM 2040 N N . VAL A 1 263 ? 19.742 0.907 -6.556 1.00 96.25 263 VAL A N 1
ATOM 2041 C CA . VAL A 1 263 ? 18.624 1.697 -6.017 1.00 96.25 263 VAL A CA 1
ATOM 2042 C C . VAL A 1 263 ? 19.047 2.493 -4.777 1.00 96.25 263 VAL A C 1
ATOM 2044 O O . VAL A 1 263 ? 18.721 3.670 -4.660 1.00 96.25 263 VAL A O 1
ATOM 2047 N N . ARG A 1 264 ? 19.838 1.907 -3.862 1.00 96.94 264 ARG A N 1
ATOM 2048 C CA . ARG A 1 264 ? 20.373 2.621 -2.683 1.00 96.94 264 ARG A CA 1
ATOM 2049 C C . ARG A 1 264 ? 21.234 3.828 -3.049 1.00 96.94 264 ARG A C 1
ATOM 2051 O O . ARG A 1 264 ? 21.179 4.838 -2.343 1.00 96.94 264 ARG A O 1
ATOM 2058 N N . ARG A 1 265 ? 22.040 3.719 -4.110 1.00 96.81 265 ARG A N 1
ATOM 2059 C CA . ARG A 1 265 ? 22.887 4.814 -4.614 1.00 96.81 265 ARG A CA 1
ATOM 2060 C C . ARG A 1 265 ? 22.060 5.908 -5.303 1.00 96.81 265 ARG A C 1
ATOM 2062 O O . ARG A 1 265 ? 22.462 7.065 -5.251 1.00 96.81 265 ARG A O 1
ATOM 2069 N N . HIS A 1 266 ? 20.886 5.563 -5.837 1.00 96.06 266 HIS A N 1
ATOM 2070 C CA . HIS A 1 266 ? 19.996 6.450 -6.599 1.00 96.06 266 HIS A CA 1
ATOM 2071 C C . HIS A 1 266 ? 18.602 6.605 -5.959 1.00 96.06 266 HIS A C 1
ATOM 2073 O O . HIS A 1 266 ? 17.584 6.651 -6.637 1.00 96.06 266 HIS A O 1
ATOM 2079 N N . LYS A 1 267 ? 18.531 6.690 -4.626 1.00 94.62 267 LYS A N 1
ATOM 2080 C CA . LYS A 1 267 ? 17.266 6.676 -3.857 1.00 94.62 267 LYS A CA 1
ATOM 2081 C C . LYS A 1 267 ? 16.506 8.012 -3.787 1.00 94.62 267 LYS A C 1
ATOM 2083 O O . LYS A 1 267 ? 15.573 8.139 -2.987 1.00 94.62 267 LYS A O 1
ATOM 2088 N N . SER A 1 268 ? 16.944 9.018 -4.538 1.00 94.94 268 SER A N 1
ATOM 2089 C CA . SER A 1 268 ? 16.272 10.319 -4.621 1.00 94.94 268 SER A CA 1
ATOM 2090 C C . SER A 1 268 ? 15.080 10.237 -5.567 1.00 94.94 268 SER A C 1
ATOM 2092 O O . SER A 1 268 ? 15.139 9.524 -6.564 1.00 94.94 268 SER A O 1
ATOM 2094 N N . ASP A 1 269 ? 14.018 10.983 -5.266 1.00 94.56 269 ASP A N 1
ATOM 2095 C CA . ASP A 1 269 ? 12.864 11.088 -6.161 1.00 94.56 269 ASP A CA 1
ATOM 2096 C C . ASP A 1 269 ? 13.294 11.655 -7.530 1.00 94.56 269 ASP A C 1
ATOM 2098 O O . ASP A 1 269 ? 14.170 12.522 -7.614 1.00 94.56 269 ASP A O 1
ATOM 2102 N N . VAL A 1 270 ? 12.682 11.153 -8.602 1.00 93.06 270 VAL A N 1
ATOM 2103 C CA . VAL A 1 270 ? 13.049 11.450 -9.991 1.00 93.06 270 VAL A CA 1
ATOM 2104 C C . VAL A 1 270 ? 12.034 12.419 -10.580 1.00 93.06 270 VAL A C 1
ATOM 2106 O O . VAL A 1 270 ? 10.837 12.141 -10.585 1.00 93.06 270 VAL A O 1
ATOM 2109 N N . VAL A 1 271 ? 12.506 13.551 -11.102 1.00 91.31 271 VAL A N 1
ATOM 2110 C CA . VAL A 1 271 ? 11.642 14.520 -11.787 1.00 91.31 271 VAL A CA 1
ATOM 2111 C C . VAL A 1 271 ? 11.432 14.089 -13.237 1.00 91.31 271 VAL A C 1
ATOM 2113 O O . VAL A 1 271 ? 12.390 13.940 -13.995 1.00 91.31 271 VAL A O 1
ATOM 2116 N N . VAL A 1 272 ? 10.171 13.923 -13.618 1.00 89.88 272 VAL A N 1
ATOM 2117 C CA . VAL A 1 272 ? 9.721 13.537 -14.955 1.00 89.88 272 VAL A CA 1
ATOM 2118 C C . VAL A 1 272 ? 9.157 14.779 -15.642 1.00 89.88 272 VAL A C 1
ATOM 2120 O O . VAL A 1 272 ? 8.046 15.216 -15.348 1.00 89.88 272 VAL A O 1
ATOM 2123 N N . ASP A 1 273 ? 9.958 15.382 -16.522 1.00 86.06 273 ASP A N 1
ATOM 2124 C CA . ASP A 1 273 ? 9.521 16.444 -17.434 1.00 86.06 273 ASP A CA 1
ATOM 2125 C C . ASP A 1 273 ? 8.927 15.858 -18.731 1.00 86.06 273 ASP A C 1
ATOM 2127 O O . ASP A 1 273 ? 9.045 14.663 -18.992 1.00 86.06 273 ASP A O 1
ATOM 2131 N N . GLU A 1 274 ? 8.327 16.698 -19.579 1.00 78.75 274 GLU A N 1
ATOM 2132 C CA . GLU A 1 274 ? 7.760 16.291 -20.885 1.00 78.75 274 GLU A CA 1
ATOM 2133 C C . GLU A 1 274 ? 8.780 15.600 -21.805 1.00 78.75 274 GLU A C 1
ATOM 2135 O O . GLU A 1 274 ? 8.424 14.906 -22.750 1.00 78.75 274 GLU A O 1
ATOM 2140 N N . LYS A 1 275 ? 10.077 15.793 -21.549 1.00 82.50 275 LYS A N 1
ATOM 2141 C CA . LYS A 1 275 ? 11.160 15.212 -22.342 1.00 82.50 275 LYS A CA 1
ATOM 2142 C C . LYS A 1 275 ? 11.757 13.978 -21.680 1.00 82.50 275 LYS A C 1
ATOM 2144 O O . LYS A 1 275 ? 12.712 13.433 -22.221 1.00 82.50 275 LYS A O 1
ATOM 2149 N N . PHE A 1 276 ? 11.261 13.553 -20.519 1.00 88.94 276 PHE A N 1
ATOM 2150 C CA . PHE A 1 276 ? 11.908 12.521 -19.721 1.00 88.94 276 PHE A CA 1
ATOM 2151 C C . PHE A 1 276 ? 11.984 11.202 -20.478 1.00 88.94 276 PHE A C 1
ATOM 2153 O O . PHE A 1 276 ? 13.047 10.599 -20.487 1.00 88.94 276 PHE A O 1
ATOM 2160 N N . PHE A 1 277 ? 10.905 10.791 -21.143 1.00 86.69 277 PHE A N 1
ATOM 2161 C CA . PHE A 1 277 ? 10.884 9.566 -21.945 1.00 86.69 277 PHE A CA 1
ATOM 2162 C C . PHE A 1 277 ? 11.297 9.779 -23.415 1.00 86.69 277 PHE A C 1
ATOM 2164 O O . PHE A 1 277 ? 11.401 8.815 -24.167 1.00 86.69 277 PHE A O 1
ATOM 2171 N N . LEU A 1 278 ? 11.545 11.028 -23.829 1.00 75.94 278 LEU A N 1
ATOM 2172 C CA . LEU A 1 278 ? 11.938 11.392 -25.199 1.00 75.94 278 LEU A CA 1
ATOM 2173 C C . LEU A 1 278 ? 13.457 11.584 -25.374 1.00 75.94 278 LEU A C 1
ATOM 2175 O O . LEU A 1 278 ? 13.913 11.808 -26.496 1.00 75.94 278 LEU A O 1
ATOM 2179 N N . LYS A 1 279 ? 14.217 11.577 -24.273 1.00 60.84 279 LYS A N 1
ATOM 2180 C CA . LYS A 1 279 ? 15.684 11.687 -24.228 1.00 60.84 279 LYS A CA 1
ATOM 2181 C C . LYS A 1 279 ? 16.304 10.296 -24.212 1.00 60.84 279 LYS A C 1
ATOM 2183 O O . LYS A 1 279 ? 17.306 10.127 -24.938 1.00 60.84 279 LYS A O 1
#

Secondary structure (DSSP, 8-state):
-EEEE---STTT--HHHHHHHHHHHHHTT---SEEEEEGGG-HHHHHHHHHHHHHTT-EEEE---HHHHHHS-PPBPTTS-B-B--TTTT--HHHHHHHHTT-PPEEEEPPPPTTSGGGEEEEEETTTEEEEEEHHHHTBSEEEE-TTSPBPHHHHHHHHHHHTT--EEEEEGGGTTHHHHHHHHHHHHTPPPPEEEEEPPEE-TTSSBP-TT-GGGSHHHHHHTT--HHHHHHHHHHHTTSS-TT----HHHHHHH--HHHHHHT-S-EE--TTTTT-

pLDDT: mean 91.54, std 10.69, range [46.59, 98.69]

Foldseek 3Di:
DEAEDACLDVVSDDPVVVVVVVVLCVQLVNDDPYDHHYLNVVVVLLVVLVVLCVVVVQKDFADDDPVNQVVPPADAAPLRHRADPCPRVPDDPVRVVVSVVPFQTFMWGAADDQPDPLQWFWAQALQPGIDIGRCNRRHGTDTQADRVGGGDPLSSVLSCCQVVVPAEDEEAPSCVSSLRVSQSSNVSSVGDDHHYYHAAFEAEPVRHGDDVVPVCPDSVNCVVVPDHSQLVLQLVCVLLPQHDPRGGDRPVRSVVSDDSVSRNVNRYHHYDDSCSSVD

InterPro domains:
  IPR014729 Rossmann-like alpha/beta/alpha sandwich fold [G3DSA:3.40.50.620] (1-278)
  IPR020058 Glutamyl/glutaminyl-tRNA synthetase, class Ib, catalytic domain [PF00749] (1-265)
  IPR049940 Glutamyl-Q tRNA(Asp) synthetase/Glutamate--tRNA ligase [PTHR43311] (2-270)

=== Feature glossary ===
The features interleaved in this record are:

— What the protein is —

Sequence gives the chain of amino acids in standard one-letter code (A=alanine, C=cysteine, …, Y=tyrosine), read N→C. It is the only feature that is directly encoded by the gene; all structural features are derived from the folded form of this sequence.

Database cross-references. InterPro integrates a dozen domain/family signature databases into unified entries with residue-range hits. GO terms attach function/process/location labels with evidence codes. CATH codes position the fold in a four-level structural taxonomy. Organism is the NCBI-taxonomy species name.

— Where its atoms are —

Atomic coordinates in PDBx/mmCIF format — the same representation the Protein Data Bank distributes. Each line of the _atom_site loop places one backbone atom in Cartesian space (units: ångströms, origin: arbitrary).

The six renders are orthographic views along the three Cartesian axes in both directions. Representation (cartoon, sticks, or surface) and color scheme (sequence-rainbow or by-chain) vary across proteins so the training set covers all the common visualization conventions.

— Local backbone conformation —

Eight-state secondary structure (DSSP): H is the canonical α-helix, G the tighter 3₁₀-helix, I the wider π-helix; E/B are β-structure, T and S are turns and bends, and '-' is everything else. DSSP derives these from the pattern of main-chain N–H···O=C hydrogen bonds, not from the sequence.

P-SEA three-state annotation labels each residue as helix, strand, or coil based purely on the geometry of the Cα trace. It serves as a fallback when the full backbone (and thus DSSP) is unavailable.

The φ/ψ torsion pair specifies the backbone conformation at each residue. φ rotates about the N–Cα bond, ψ about the Cα–C bond. Steric clashes forbid most of the (φ, ψ) plane — the allowed regions (α-helix basin, β-sheet basin, left-handed helix) are the Ramachandran-allowed regions.

— Global shape and packing —

The geometric summary reports three shape descriptors. Rg (radius of gyration) measures how spread out the Cα atoms are about their centre of mass; compact globular proteins have small Rg, elongated or unfolded ones large. Cα contacts (<8 Å, |i−j|>4) count long-range residue pairs in spatial proximity — high for tightly packed folds, near zero for rods or random coil. The bounding-box extents give the protein's footprint along x, y, z in Å.

Solvent-accessible surface area (SASA) is the area in Å² traced out by the centre of a 1.4 Å probe sphere (a water molecule) rolled over the protein's van der Waals surface (Shrake–Rupley / Lee–Richards construction). Buried residues have near-zero SASA; fully exposed residues can exceed 200 Å². The total SASA scales roughly with the number of surface residues.

The contact map is a binary N×N matrix image: pixel (i, j) is dark where Cα_i and Cα_j are within 8 Å and |i−j|>4. Because the |i−j|>4 filt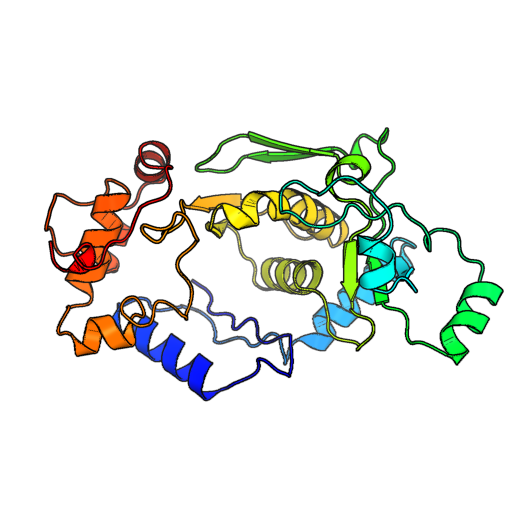er removes local helical contacts, off-diagonal stripes parallel to the main diagonal indicate parallel β-sheets; stripes perpendicular to it indicate antiparallel β-sheets. The Ramachandran plot scatters every residue's (φ, ψ) pair against the sterically allowed regions. The PAE heatmap renders the predicted-aligned-error matrix.

— Structural neighborhood —

3Di is Foldseek's structural alphabet. Each residue is assigned one of twenty discrete states based on how its Cα sits relative to its spatial (not sequential) neighbors. Aligning 3Di strings finds structural homologs roughly as well as full 3D superposition, but orders of magnitude faster.

Nearest PDB neighbors are the top structural matches found by Foldseek when searching this structure against the entire Protein Data Bank. Each hit reports a TM-score (0 to 1; >0.5 almost always implies the same fold) and an E-value. These are *structural* homologs — they may share no detectable sequence similarity.

— Confidence and disorder —

For AlphaFold models, the B-factor field carries pLDDT — the model's own estimate of local accuracy on a 0–100 scale. Regions with pLDDT<50 should be treated as essentially unmodeled; they often correspond to intrinsically disordered segments.

Crystallographic B-factors measure how much each atom's electron density is smeared out, in Å². They rise in mobile loops and surface residues and fall in the buried interior. In AlphaFold models this column is repurposed to hold pLDDT instead.

Predicted aligned error is AlphaFold's pairwise confidence. Unlike pLDDT (per-residue), PAE is per-residue-pair and captures whether two parts of the structure are correctly placed relative to each other. Units are ångströms of expected positional error.